Protein AF-A0A3Q8CFG4-F1 (afdb_monomer_lite)

Secondary structure (DSSP, 8-state):
--PPPTHHHHHHH-PPPTTTTT-HHHHHHHHHHHHHHTTT---S-SSHHHHHHHHHHHHHHHHT---TTTT--HHHHHHHHHHHHS--PPPSS---HHHHHHHHHHHHHTTTTS-S-PPPEE-TTT--EE-HHHHHHHHHHHHSSHHHHHHHHHHHHHHHHHHHHHHHHHHHHHT-S-HHHHHHHHHHHHHHHHHHHHHHH-TTS-----GGGGHHHHHHHHHHHHHHHHHHHHHHHHHHHHHTHHHHHHHHHHHHHTT-HHHHHHHHHHHHHHHHHHHHHHHHHHHHHHHHHHHHHHGGGHHHHHHHHHHHHHTT--------------

Radius of gyration: 49.52 Å; chains: 1; bounding box: 110×44×144 Å

Structure (mmCIF, N/CA/C/O backbone):
data_AF-A0A3Q8CFG4-F1
#
_entry.id   AF-A0A3Q8CFG4-F1
#
loop_
_atom_site.group_PDB
_atom_site.id
_atom_site.type_symbol
_atom_site.label_atom_id
_atom_site.label_alt_id
_atom_site.label_comp_id
_atom_site.label_asym_id
_atom_site.label_entity_id
_atom_site.label_seq_id
_atom_site.pdbx_PDB_ins_code
_atom_site.Cartn_x
_atom_site.Cartn_y
_atom_site.Cartn_z
_atom_site.occupancy
_atom_site.B_iso_or_equiv
_atom_site.auth_seq_id
_atom_site.auth_comp_id
_atom_site.auth_asym_id
_atom_site.auth_atom_id
_atom_site.pdbx_PDB_model_num
ATOM 1 N N . MET A 1 1 ? -14.402 26.921 3.710 1.00 33.78 1 MET A N 1
ATOM 2 C CA . MET A 1 1 ? -15.086 26.574 4.974 1.00 33.78 1 MET A CA 1
ATOM 3 C C . MET A 1 1 ? -14.077 25.867 5.859 1.00 33.78 1 MET A C 1
ATOM 5 O O . MET A 1 1 ? -13.510 24.880 5.418 1.00 33.78 1 MET A O 1
ATOM 9 N N . LYS A 1 2 ? -13.752 26.429 7.029 1.00 31.23 2 LYS A N 1
ATOM 10 C CA . LYS A 1 2 ? -12.844 25.793 7.992 1.00 31.23 2 LYS A CA 1
ATOM 11 C C . LYS A 1 2 ? -13.646 24.732 8.747 1.00 31.23 2 LYS A C 1
ATOM 13 O O . LYS A 1 2 ? -14.610 25.097 9.414 1.00 31.23 2 LYS A O 1
ATOM 18 N N . SER A 1 3 ? -13.288 23.458 8.596 1.00 30.69 3 SER A N 1
ATOM 19 C CA . SER A 1 3 ? -13.845 22.387 9.428 1.00 30.69 3 SER A CA 1
ATOM 20 C C . SER A 1 3 ? -13.532 22.675 10.900 1.00 30.69 3 SER A C 1
ATOM 22 O O . SER A 1 3 ? -12.419 23.130 11.189 1.00 30.69 3 SER A O 1
ATOM 24 N N . PRO A 1 4 ? -14.476 22.452 11.830 1.00 32.75 4 PRO A N 1
ATOM 25 C CA . PRO A 1 4 ? -14.209 22.645 13.247 1.00 32.75 4 PRO A CA 1
ATOM 26 C C . PRO A 1 4 ? -13.133 21.652 13.719 1.00 32.75 4 PRO A C 1
ATOM 28 O O . PRO A 1 4 ? -13.020 20.557 13.158 1.00 32.75 4 PRO A O 1
ATOM 31 N N . PRO A 1 5 ? -12.341 21.992 14.748 1.00 36.50 5 PRO A N 1
ATOM 32 C CA . PRO A 1 5 ? -11.428 21.040 15.366 1.00 36.50 5 PRO A CA 1
ATOM 33 C C . PRO A 1 5 ? -12.223 19.882 16.002 1.00 36.50 5 PRO A C 1
ATOM 35 O O . PRO A 1 5 ? -13.001 20.075 16.933 1.00 36.50 5 PRO A O 1
ATOM 38 N N . LEU A 1 6 ? -11.993 18.661 15.505 1.00 47.50 6 LEU A N 1
ATOM 39 C CA . LEU A 1 6 ? -12.712 17.413 15.827 1.00 47.50 6 LEU A CA 1
ATOM 40 C C . LEU A 1 6 ? -12.732 17.007 17.314 1.00 47.50 6 LEU A C 1
ATOM 42 O O . LEU A 1 6 ? -13.522 16.141 17.686 1.00 47.50 6 LEU A O 1
ATOM 46 N N . LYS A 1 7 ? -11.948 17.660 18.187 1.00 40.03 7 LYS A N 1
ATOM 47 C CA . LYS A 1 7 ? -12.063 17.510 19.651 1.00 40.03 7 LYS A CA 1
ATOM 48 C C . LYS A 1 7 ? -13.488 17.770 20.160 1.00 40.03 7 LYS A C 1
ATOM 50 O O . LYS A 1 7 ? -13.891 17.162 21.147 1.00 40.03 7 LYS A O 1
ATOM 55 N N . GLU A 1 8 ? -14.257 18.624 19.482 1.00 33.84 8 GLU A N 1
ATOM 56 C CA . GLU A 1 8 ? -15.663 18.885 19.823 1.00 33.84 8 GLU A CA 1
ATOM 57 C C . GLU A 1 8 ? -16.625 17.758 19.400 1.00 33.84 8 GLU A C 1
ATOM 59 O O . GLU A 1 8 ? -17.664 17.588 20.030 1.00 33.84 8 GLU A O 1
ATOM 64 N N . ILE A 1 9 ? -16.285 16.939 18.397 1.00 42.59 9 ILE A N 1
ATOM 65 C CA . ILE A 1 9 ? -17.170 15.869 17.891 1.00 42.59 9 ILE A CA 1
ATOM 66 C C . ILE A 1 9 ? -17.165 14.651 18.836 1.00 42.59 9 ILE A C 1
ATOM 68 O O . ILE A 1 9 ? -18.198 14.013 19.053 1.00 42.59 9 ILE A O 1
ATOM 72 N N . PHE A 1 10 ? -16.033 14.364 19.487 1.00 44.53 10 PHE A N 1
ATOM 73 C CA . PHE A 1 10 ? -15.931 13.258 20.447 1.00 44.53 10 PHE A CA 1
ATOM 74 C C . PHE A 1 10 ? -16.696 13.503 21.755 1.00 44.53 10 PHE A C 1
ATOM 76 O O . PHE A 1 10 ? -17.241 12.555 22.323 1.00 44.53 10 PHE A O 1
ATOM 83 N N . SER A 1 11 ? -16.780 14.753 22.231 1.00 45.69 11 SER A N 1
ATOM 84 C CA . SER A 1 11 ? -17.475 15.066 23.491 1.00 45.69 11 SER A CA 1
ATOM 85 C C . SER A 1 11 ? -19.002 15.072 23.361 1.00 45.69 11 SER A C 1
ATOM 87 O O . SER A 1 11 ? -19.698 14.914 24.363 1.00 45.69 11 SER A O 1
ATOM 89 N N . GLN A 1 12 ? -19.531 15.215 22.141 1.00 48.53 12 GLN A N 1
ATOM 90 C CA . GLN A 1 12 ? -20.973 15.304 21.897 1.00 48.53 12 GLN A CA 1
ATOM 91 C C . GLN A 1 12 ? -21.662 13.960 21.631 1.00 48.53 12 GLN A C 1
ATOM 93 O O . GLN A 1 12 ? -22.885 13.935 21.632 1.00 48.53 12 GLN A O 1
ATOM 98 N N . THR A 1 13 ? -20.926 12.859 21.431 1.00 60.94 13 THR A N 1
ATOM 99 C CA . THR A 1 13 ? -21.522 11.599 20.927 1.00 60.94 13 THR A CA 1
ATOM 100 C C . THR A 1 13 ? -21.427 10.433 21.920 1.00 60.94 13 THR A C 1
ATOM 102 O O . THR A 1 13 ? -22.293 9.557 21.958 1.00 60.94 13 THR A O 1
ATOM 105 N N . ILE A 1 14 ? -20.404 10.418 22.784 1.00 71.38 14 ILE A N 1
ATOM 106 C CA . ILE A 1 14 ? -20.259 9.394 23.827 1.00 71.38 14 ILE A CA 1
ATOM 107 C C . ILE A 1 14 ? -20.907 9.904 25.112 1.00 71.38 14 ILE A C 1
ATOM 109 O O . ILE A 1 14 ? -20.318 10.670 25.872 1.00 71.38 14 ILE A O 1
ATOM 113 N N . HIS A 1 15 ? -22.131 9.454 25.364 1.00 79.44 15 HIS A N 1
ATOM 114 C CA . HIS A 1 15 ? -22.869 9.787 26.577 1.00 79.44 15 HIS A CA 1
ATOM 115 C C . HIS A 1 15 ? -22.774 8.686 27.635 1.00 79.44 15 HIS A C 1
ATOM 117 O O . HIS A 1 15 ? -22.525 7.515 27.338 1.00 79.44 15 HIS A O 1
ATOM 123 N N . GLN A 1 16 ? -23.027 9.070 28.889 1.00 79.69 16 GLN A N 1
ATOM 124 C CA . GLN A 1 16 ? -23.319 8.116 29.956 1.00 79.69 16 GLN A CA 1
ATOM 125 C C . GLN A 1 16 ? -24.495 7.214 29.560 1.00 79.69 16 GLN A C 1
ATOM 127 O O . GLN A 1 16 ? -25.396 7.621 28.821 1.00 79.69 16 GLN A O 1
ATOM 132 N N . LYS A 1 17 ? -24.492 5.983 30.071 1.00 87.62 17 LYS A N 1
ATOM 133 C CA . LYS A 1 17 ? -25.579 5.037 29.823 1.00 87.62 17 LYS A CA 1
ATOM 134 C C . LYS A 1 17 ? -26.868 5.541 30.471 1.00 87.62 17 LYS A C 1
ATOM 136 O O . LYS A 1 17 ? -26.848 6.228 31.495 1.00 87.62 17 LYS A O 1
ATOM 141 N N . ALA A 1 18 ? -28.001 5.213 29.857 1.00 83.88 18 ALA A N 1
ATOM 142 C CA . ALA A 1 18 ? -29.299 5.644 30.357 1.00 83.88 18 ALA A CA 1
ATOM 143 C C . ALA A 1 18 ? -29.497 5.175 31.805 1.00 83.88 18 ALA A C 1
ATOM 145 O O . ALA A 1 18 ? -29.174 4.037 32.142 1.00 83.88 18 ALA A O 1
ATOM 146 N N . ASN A 1 19 ? -30.050 6.048 32.651 1.00 84.75 19 ASN A N 1
ATOM 147 C CA . ASN A 1 19 ? -30.309 5.769 34.065 1.00 84.75 19 ASN A CA 1
ATOM 148 C C . ASN A 1 19 ? -29.061 5.414 34.894 1.00 84.75 19 ASN A C 1
ATOM 150 O O . ASN A 1 19 ? -29.202 4.845 35.968 1.00 84.75 19 ASN A O 1
ATOM 154 N N . ALA A 1 20 ? -27.845 5.775 34.467 1.00 86.56 20 ALA A N 1
ATOM 155 C CA . ALA A 1 20 ? -26.630 5.446 35.220 1.00 86.56 20 ALA A CA 1
ATOM 156 C C . ALA A 1 20 ? -26.602 5.996 36.658 1.00 86.56 20 ALA A C 1
ATOM 158 O O . ALA A 1 20 ? -25.966 5.401 37.520 1.00 86.56 20 ALA A O 1
ATOM 159 N N . GLN A 1 21 ? -27.301 7.102 36.936 1.00 85.94 21 GLN A N 1
ATOM 160 C CA . GLN A 1 21 ? -27.427 7.634 38.298 1.00 85.94 21 GLN A CA 1
ATOM 161 C C . GLN A 1 21 ? -28.387 6.821 39.174 1.00 85.94 21 GLN A C 1
ATOM 163 O O . GLN A 1 21 ? -28.131 6.658 40.360 1.00 85.94 21 GLN A O 1
ATOM 168 N N . SER A 1 22 ? -29.491 6.328 38.609 1.00 87.19 22 SER A N 1
ATOM 169 C CA . SER A 1 22 ? -30.515 5.586 39.353 1.00 87.19 22 SER A CA 1
ATOM 170 C C . SER A 1 22 ? -30.269 4.077 39.372 1.00 87.19 22 SER A C 1
ATOM 172 O O . SER A 1 22 ? -30.732 3.404 40.283 1.00 87.19 22 SER A O 1
ATOM 174 N N . ASN A 1 23 ? -29.541 3.541 38.390 1.00 89.94 23 ASN A N 1
ATOM 175 C CA . ASN A 1 23 ? -29.132 2.142 38.321 1.00 89.94 23 ASN A CA 1
ATOM 176 C C . ASN A 1 23 ? -27.700 2.014 37.751 1.00 89.94 23 ASN A C 1
ATOM 178 O O . ASN A 1 23 ? -27.509 1.681 36.573 1.00 89.94 23 ASN A O 1
ATOM 182 N N . PRO A 1 24 ? -26.678 2.289 38.580 1.00 90.00 24 PRO A N 1
ATOM 183 C CA . PRO A 1 24 ? -25.276 2.249 38.163 1.00 90.00 24 PRO A CA 1
ATOM 184 C C . PRO A 1 24 ? -24.785 0.838 37.806 1.00 90.00 24 PRO A C 1
ATOM 186 O O . PRO A 1 24 ? -23.932 0.705 36.929 1.00 90.00 24 PRO A O 1
ATOM 189 N N . ILE A 1 25 ? -25.332 -0.217 38.425 1.00 91.56 25 ILE A N 1
ATOM 190 C CA . ILE A 1 25 ? -24.951 -1.611 38.135 1.00 91.56 25 ILE A CA 1
ATOM 191 C C . ILE A 1 25 ? -25.369 -1.987 36.710 1.00 91.56 25 ILE A C 1
ATOM 193 O O . ILE A 1 25 ? -24.544 -2.447 35.924 1.00 91.56 25 ILE A O 1
ATOM 197 N N . ARG A 1 26 ? -26.617 -1.698 36.328 1.00 91.81 26 ARG A N 1
ATOM 198 C CA . ARG A 1 26 ? -27.101 -1.951 34.965 1.00 91.81 26 ARG A CA 1
ATOM 199 C C . ARG A 1 26 ? -26.354 -1.118 33.922 1.00 91.81 26 ARG A C 1
ATOM 201 O O . ARG A 1 26 ? -26.081 -1.597 32.826 1.00 91.81 26 ARG A O 1
ATOM 208 N N . ALA A 1 27 ? -26.008 0.128 34.245 1.00 91.88 27 ALA A N 1
ATOM 209 C CA . ALA A 1 27 ? -25.183 0.957 33.368 1.00 91.88 27 ALA A CA 1
ATOM 210 C C . ALA A 1 27 ? -23.775 0.367 33.167 1.00 91.88 27 ALA A C 1
ATOM 212 O O . ALA A 1 27 ? -23.250 0.401 32.054 1.00 91.88 27 ALA A O 1
ATOM 213 N N . LEU A 1 28 ? -23.174 -0.207 34.214 1.00 92.00 28 LEU A N 1
ATOM 214 C CA . LEU A 1 28 ? -21.901 -0.920 34.117 1.00 92.00 28 LEU A CA 1
ATOM 215 C C . LEU A 1 28 ? -22.012 -2.173 33.235 1.00 92.00 28 LEU A C 1
ATOM 217 O O . LEU A 1 28 ? -21.136 -2.399 32.403 1.00 92.00 28 LEU A O 1
ATOM 221 N N . GLU A 1 29 ? -23.074 -2.967 33.379 1.00 91.69 29 GLU A N 1
ATOM 222 C CA . GLU A 1 29 ? -23.337 -4.128 32.513 1.00 91.69 29 GLU A CA 1
ATOM 223 C C . GLU A 1 29 ? -23.435 -3.712 31.044 1.00 91.69 29 GLU A C 1
ATOM 225 O O . GLU A 1 29 ? -22.742 -4.272 30.201 1.00 91.69 29 GLU A O 1
ATOM 230 N N . GLN A 1 30 ? -24.171 -2.637 30.752 1.00 92.25 30 GLN A N 1
ATOM 231 C CA . GLN A 1 30 ? -24.262 -2.098 29.395 1.00 92.25 30 GLN A CA 1
ATOM 232 C C . GLN A 1 30 ? -22.908 -1.669 28.828 1.00 92.25 30 GLN A C 1
ATOM 234 O O . GLN A 1 30 ? -22.705 -1.772 27.625 1.00 92.25 30 GLN A O 1
ATOM 239 N N . TRP A 1 31 ? -21.981 -1.164 29.646 1.00 92.81 31 TRP A N 1
ATOM 240 C CA . TRP A 1 31 ? -20.616 -0.884 29.189 1.00 92.81 31 TRP A CA 1
ATOM 241 C C . TRP A 1 31 ? -19.814 -2.160 28.924 1.00 92.81 31 TRP A C 1
ATOM 243 O O . TRP A 1 31 ? -19.046 -2.201 27.964 1.00 92.81 31 TRP A O 1
ATOM 253 N N . LYS A 1 32 ? -19.992 -3.201 29.745 1.00 91.31 32 LYS A N 1
ATOM 254 C CA . LYS A 1 32 ? -19.346 -4.508 29.545 1.00 91.31 32 LYS A CA 1
ATOM 255 C C . LYS A 1 32 ? -19.857 -5.197 28.274 1.00 91.31 32 LYS A C 1
ATOM 257 O O . LYS A 1 32 ? -19.058 -5.780 27.544 1.00 91.31 32 LYS A O 1
ATOM 262 N N . ASP A 1 33 ? -21.140 -5.053 27.955 1.00 92.06 33 ASP A N 1
ATOM 263 C CA . ASP A 1 33 ? -21.743 -5.613 26.740 1.00 92.06 33 ASP A CA 1
ATOM 264 C C . ASP A 1 33 ? -21.137 -5.028 25.452 1.00 92.06 33 ASP A C 1
ATOM 266 O O . ASP A 1 33 ? -20.941 -5.757 24.475 1.00 92.06 33 ASP A O 1
ATOM 270 N N . GLU A 1 34 ? -20.742 -3.747 25.450 1.00 90.62 34 GLU A N 1
ATOM 271 C CA . GLU A 1 34 ? -20.102 -3.095 24.289 1.00 90.62 34 GLU A CA 1
ATOM 272 C C . GLU A 1 34 ? -18.783 -3.777 23.885 1.00 90.62 34 GLU A C 1
ATOM 274 O O . GLU A 1 34 ? -18.391 -3.746 22.717 1.00 90.62 34 GLU A O 1
ATOM 279 N N . ILE A 1 35 ? -18.100 -4.440 24.828 1.00 88.75 35 ILE A N 1
ATOM 280 C CA . ILE A 1 35 ? -16.861 -5.187 24.559 1.00 88.75 35 ILE A CA 1
ATOM 281 C C . ILE A 1 35 ? -17.125 -6.344 23.595 1.00 88.75 35 ILE A C 1
ATOM 283 O O . ILE A 1 35 ? -16.313 -6.624 22.706 1.00 88.75 35 ILE A O 1
ATOM 287 N N . HIS A 1 36 ? -18.257 -7.023 23.786 1.00 88.62 36 HIS A N 1
ATOM 288 C CA . HIS A 1 36 ? -18.690 -8.137 22.956 1.00 88.62 36 HIS A CA 1
ATOM 289 C C . HIS A 1 36 ? -19.387 -7.654 21.684 1.00 88.62 36 HIS A C 1
ATOM 291 O O . HIS A 1 36 ? -19.201 -8.264 20.631 1.00 88.62 36 HIS A O 1
ATOM 297 N N . HIS A 1 37 ? -20.139 -6.554 21.773 1.00 88.12 37 HIS A N 1
ATOM 298 C CA . HIS A 1 37 ? -20.881 -5.989 20.651 1.00 88.12 37 HIS A CA 1
ATOM 299 C C . HIS A 1 37 ? -19.966 -5.456 19.534 1.00 88.12 37 HIS A C 1
ATOM 301 O O . HIS A 1 37 ? -20.270 -5.660 18.364 1.00 88.12 37 HIS A O 1
ATOM 307 N N . TYR A 1 38 ? -18.812 -4.868 19.876 1.00 87.25 38 TYR A N 1
ATOM 308 C CA . TYR A 1 38 ? -17.829 -4.345 18.908 1.00 87.25 38 TYR A CA 1
ATOM 309 C C . TYR A 1 38 ? -16.543 -5.182 18.844 1.00 87.25 38 TYR A C 1
ATOM 311 O O . TYR A 1 38 ? -15.430 -4.654 18.851 1.00 87.25 38 TYR A O 1
ATOM 319 N N . LYS A 1 39 ? -16.661 -6.515 18.847 1.00 83.25 39 LYS A N 1
ATOM 320 C CA . LYS A 1 39 ? -15.501 -7.429 18.868 1.00 83.25 39 LYS A CA 1
ATOM 321 C C . LYS A 1 39 ? -14.619 -7.331 17.612 1.00 83.25 39 LYS A C 1
ATOM 323 O O . LYS A 1 39 ? -13.429 -7.651 17.681 1.00 83.25 39 LYS A O 1
ATOM 328 N N . ASP A 1 40 ? -15.217 -6.957 16.489 1.00 81.00 40 ASP A N 1
ATOM 329 C CA . ASP A 1 40 ? -14.605 -6.757 15.175 1.00 81.00 40 ASP A CA 1
ATOM 330 C C . ASP A 1 40 ? -13.738 -5.496 15.112 1.00 81.00 40 ASP A C 1
ATOM 332 O O . ASP A 1 40 ? -12.729 -5.484 14.410 1.00 81.00 40 ASP A O 1
ATOM 336 N N . VAL A 1 41 ? -14.060 -4.479 15.914 1.00 81.75 41 VAL A N 1
ATOM 337 C CA . VAL A 1 41 ? -13.321 -3.218 15.937 1.00 81.75 41 VAL A CA 1
ATOM 338 C C . VAL A 1 41 ? -12.257 -3.252 17.034 1.00 81.75 41 VAL A C 1
ATOM 340 O O . VAL A 1 41 ? -12.534 -3.149 18.234 1.00 81.75 41 VAL A O 1
ATOM 343 N N . LYS A 1 42 ? -11.000 -3.415 16.621 1.00 82.00 42 LYS A N 1
ATOM 344 C CA . LYS A 1 42 ? -9.837 -3.430 17.514 1.00 82.00 42 LYS A CA 1
ATOM 345 C C . LYS A 1 42 ? -8.817 -2.424 17.028 1.00 82.00 42 LYS A C 1
ATOM 347 O O . LYS A 1 42 ? -8.558 -2.348 15.838 1.00 82.00 42 LYS A O 1
ATOM 352 N N . SER A 1 43 ? -8.209 -1.724 17.972 1.00 83.44 43 SER A N 1
ATOM 353 C CA . SER A 1 43 ? -7.080 -0.852 17.703 1.00 83.44 43 SER A CA 1
ATOM 354 C C . SER A 1 43 ? -5.971 -1.139 18.700 1.00 83.44 43 SER A C 1
ATOM 356 O O . SER A 1 43 ? -6.229 -1.497 19.853 1.00 83.44 43 SER A O 1
ATOM 358 N N . LYS A 1 44 ? -4.732 -1.003 18.230 1.00 84.25 44 LYS A N 1
ATOM 359 C CA . LYS A 1 44 ? -3.531 -0.976 19.075 1.00 84.25 44 LYS A CA 1
ATOM 360 C C . LYS A 1 44 ? -3.212 0.434 19.581 1.00 84.25 44 LYS A C 1
ATOM 362 O O . LYS A 1 44 ? -2.299 0.589 20.385 1.00 84.25 44 LYS A O 1
ATOM 367 N N . PHE A 1 45 ? -3.915 1.442 19.070 1.00 82.38 45 PHE A N 1
ATOM 368 C CA . PHE A 1 45 ? -3.695 2.842 19.392 1.00 82.38 45 PHE A CA 1
ATOM 369 C C . PHE A 1 45 ? -4.611 3.289 20.525 1.00 82.38 45 PHE A C 1
ATOM 371 O O . PHE A 1 45 ? -5.726 2.792 20.688 1.00 82.38 45 PHE A O 1
ATOM 378 N N . SER A 1 46 ? -4.116 4.248 21.302 1.00 73.31 46 SER A N 1
ATOM 379 C CA . SER A 1 46 ? -4.813 4.786 22.471 1.00 73.31 46 SER A CA 1
ATOM 380 C C . SER A 1 46 ? -5.538 6.099 22.169 1.00 73.31 46 SER A C 1
ATOM 382 O O . SER A 1 46 ? -6.343 6.545 22.984 1.00 73.31 46 SER A O 1
ATOM 384 N N . SER A 1 47 ? -5.259 6.728 21.022 1.00 74.19 47 SER A N 1
ATOM 385 C CA . SER A 1 47 ? -5.879 7.982 20.597 1.00 74.19 47 SER A CA 1
ATOM 386 C C . SER A 1 47 ? -6.145 8.022 19.091 1.00 74.19 47 SER A C 1
ATOM 388 O O . SER A 1 47 ? -5.526 7.302 18.306 1.00 74.19 47 SER A O 1
ATOM 390 N N . PHE A 1 48 ? -7.080 8.886 18.693 1.00 80.75 48 PHE A N 1
ATOM 391 C CA . PHE A 1 48 ? -7.376 9.160 17.288 1.00 80.75 48 PHE A CA 1
ATOM 392 C C . PHE A 1 48 ? -6.191 9.843 16.596 1.00 80.75 48 PHE A C 1
ATOM 394 O O . PHE A 1 48 ? -5.868 9.515 15.459 1.00 80.75 48 PHE A O 1
ATOM 401 N N . GLU A 1 49 ? -5.510 10.755 17.293 1.00 85.19 49 GLU A N 1
ATOM 402 C CA . GLU A 1 49 ? -4.326 11.439 16.784 1.00 85.19 49 GLU A CA 1
ATOM 403 C C . GLU A 1 49 ? -3.207 10.455 16.412 1.00 85.19 49 GLU A C 1
ATOM 405 O O . GLU A 1 49 ? -2.552 10.648 15.385 1.00 85.19 49 GLU A O 1
ATOM 410 N N . ASP A 1 50 ? -3.038 9.379 17.189 1.00 87.75 50 ASP A N 1
ATOM 411 C CA . ASP A 1 50 ? -2.069 8.321 16.884 1.00 87.75 50 ASP A CA 1
ATOM 412 C C . ASP A 1 50 ? -2.462 7.532 15.623 1.00 87.75 50 ASP A C 1
ATOM 414 O O . ASP A 1 50 ? -1.597 7.215 14.805 1.00 87.75 50 ASP A O 1
ATOM 418 N N . ILE A 1 51 ? -3.759 7.245 15.432 1.00 89.06 51 ILE A N 1
ATOM 419 C CA . ILE A 1 51 ? -4.278 6.582 14.220 1.00 89.06 51 ILE A CA 1
ATOM 420 C C . ILE A 1 51 ? -4.039 7.477 12.999 1.00 89.06 51 ILE A C 1
ATOM 422 O O . ILE A 1 51 ? -3.485 7.028 11.997 1.00 89.06 51 ILE A O 1
ATOM 426 N N . ASP A 1 52 ? -4.378 8.761 13.095 1.00 89.25 52 ASP A N 1
ATOM 427 C CA . ASP A 1 52 ? -4.149 9.753 12.043 1.00 89.25 52 ASP A CA 1
ATOM 428 C C . ASP A 1 52 ? -2.663 9.893 11.692 1.00 89.25 52 ASP A C 1
ATOM 430 O O . ASP A 1 52 ? -2.291 10.002 10.519 1.00 89.25 52 ASP A O 1
ATOM 434 N N . GLN A 1 53 ? -1.794 9.909 12.705 1.00 92.88 53 GLN A N 1
ATOM 435 C CA . GLN A 1 53 ? -0.352 9.947 12.504 1.00 92.88 53 GLN A CA 1
ATOM 436 C C . GLN A 1 53 ? 0.143 8.672 11.818 1.00 92.88 53 GLN A C 1
ATOM 438 O O . GLN A 1 53 ? 0.931 8.771 10.876 1.00 92.88 53 GLN A O 1
ATOM 443 N N . ALA A 1 54 ? -0.345 7.500 12.228 1.00 93.00 54 ALA A N 1
ATOM 444 C CA . ALA A 1 54 ? -0.012 6.231 11.592 1.00 93.00 54 ALA A CA 1
ATOM 445 C C . ALA A 1 54 ? -0.474 6.183 10.127 1.00 93.00 54 ALA A C 1
ATOM 447 O O . ALA A 1 54 ? 0.293 5.752 9.268 1.00 93.00 54 ALA A O 1
ATOM 448 N N . ILE A 1 55 ? -1.673 6.691 9.817 1.00 93.25 55 ILE A N 1
ATOM 449 C CA . ILE A 1 55 ? -2.173 6.817 8.439 1.00 93.25 55 ILE A CA 1
ATOM 450 C C . ILE A 1 55 ? -1.248 7.718 7.621 1.00 93.25 55 ILE A C 1
ATOM 452 O O . ILE A 1 55 ? -0.815 7.327 6.538 1.00 93.25 55 ILE A O 1
ATOM 456 N N . ARG A 1 56 ? -0.915 8.914 8.127 1.00 93.81 56 ARG A N 1
ATOM 457 C CA . ARG A 1 56 ? -0.019 9.852 7.429 1.00 93.81 56 ARG A CA 1
ATOM 458 C C . ARG A 1 56 ? 1.346 9.228 7.155 1.00 93.81 56 ARG A C 1
ATOM 460 O O . ARG A 1 56 ? 1.827 9.307 6.028 1.00 93.81 56 ARG A O 1
ATOM 467 N N . GLN A 1 57 ? 1.935 8.587 8.161 1.00 91.62 57 GLN A N 1
ATOM 468 C CA . GLN A 1 57 ? 3.225 7.920 8.032 1.00 91.62 57 GLN A CA 1
ATOM 469 C C . GLN A 1 57 ? 3.170 6.802 6.985 1.00 91.62 57 GLN A C 1
ATOM 471 O O . GLN A 1 57 ? 4.014 6.752 6.096 1.00 91.62 57 GLN A O 1
ATOM 476 N N . MET A 1 58 ? 2.144 5.952 7.030 1.00 91.31 58 MET A N 1
ATOM 477 C CA . MET A 1 58 ? 2.001 4.832 6.101 1.00 91.31 58 MET A CA 1
ATOM 478 C C . MET A 1 58 ? 1.714 5.296 4.661 1.00 91.31 58 MET A C 1
ATOM 480 O O . MET A 1 58 ? 2.195 4.672 3.721 1.00 91.31 58 MET A O 1
ATOM 484 N N . ILE A 1 59 ? 1.010 6.420 4.463 1.00 92.25 59 ILE A N 1
ATOM 485 C CA . ILE A 1 59 ? 0.849 7.052 3.139 1.00 92.25 59 ILE A CA 1
ATOM 486 C C . ILE A 1 59 ? 2.200 7.515 2.586 1.00 92.25 59 ILE A C 1
ATOM 488 O O . ILE A 1 59 ? 2.486 7.276 1.414 1.00 92.25 59 ILE A O 1
ATOM 492 N N . VAL A 1 60 ? 3.019 8.171 3.414 1.00 89.44 60 VAL A N 1
ATOM 493 C CA . VAL A 1 60 ? 4.360 8.627 3.017 1.00 89.44 60 VAL A CA 1
ATOM 494 C C . VAL A 1 60 ? 5.246 7.433 2.670 1.00 89.44 60 VAL A C 1
ATOM 496 O O . VAL A 1 60 ? 5.840 7.410 1.599 1.00 89.44 60 VAL A O 1
ATOM 499 N N . GLU A 1 61 ? 5.273 6.409 3.525 1.00 85.88 61 GLU A N 1
ATOM 500 C CA . GLU A 1 61 ? 6.040 5.179 3.298 1.00 85.88 61 GLU A CA 1
ATOM 501 C C . GLU A 1 61 ? 5.616 4.466 2.013 1.00 85.88 61 GLU A C 1
ATOM 503 O O . GLU A 1 61 ? 6.461 4.097 1.202 1.00 85.88 61 GLU A O 1
ATOM 508 N N . ARG A 1 62 ? 4.305 4.342 1.784 1.00 89.88 62 ARG A N 1
ATOM 509 C CA . ARG A 1 62 ? 3.753 3.800 0.541 1.00 89.88 62 ARG A CA 1
ATOM 510 C C . ARG A 1 62 ? 4.143 4.636 -0.679 1.00 89.88 62 ARG A C 1
ATOM 512 O O . ARG A 1 62 ? 4.319 4.080 -1.757 1.00 89.88 62 ARG A O 1
ATOM 519 N N . GLY A 1 63 ? 4.269 5.953 -0.525 1.00 87.75 63 GLY A N 1
ATOM 520 C CA . GLY A 1 63 ? 4.697 6.863 -1.587 1.00 87.75 63 GLY A CA 1
ATOM 521 C C . GLY A 1 63 ? 6.094 6.557 -2.132 1.00 87.75 63 GLY A C 1
ATOM 522 O O . GLY A 1 63 ? 6.338 6.817 -3.304 1.00 87.75 63 GLY A O 1
ATOM 523 N N . TYR A 1 64 ? 6.973 5.952 -1.326 1.00 87.06 64 TYR A N 1
ATOM 524 C CA . TYR A 1 64 ? 8.307 5.516 -1.760 1.00 87.06 64 TYR A CA 1
ATOM 525 C C . TYR A 1 64 ? 8.314 4.145 -2.458 1.00 87.06 64 TYR A C 1
ATOM 527 O O . TYR A 1 64 ? 9.324 3.762 -3.042 1.00 87.06 64 TYR A O 1
ATOM 535 N N . LEU A 1 65 ? 7.209 3.391 -2.420 1.00 89.94 65 LEU A N 1
ATOM 536 C CA . LEU A 1 65 ? 7.085 2.061 -3.032 1.00 89.94 65 LEU A CA 1
ATOM 537 C C . LEU A 1 65 ? 6.695 2.173 -4.512 1.00 89.94 65 LEU A C 1
ATOM 539 O O . LEU A 1 65 ? 5.616 1.738 -4.929 1.00 89.94 65 LEU A O 1
ATOM 543 N N . VAL A 1 66 ? 7.573 2.787 -5.302 1.00 87.88 66 VAL A N 1
ATOM 544 C CA . VAL A 1 66 ? 7.405 2.949 -6.749 1.00 87.88 66 VAL A CA 1
ATOM 545 C C . VAL A 1 66 ? 8.252 1.895 -7.465 1.00 87.88 66 VAL A C 1
ATOM 547 O O . VAL A 1 66 ? 9.474 1.933 -7.354 1.00 87.88 66 VAL A O 1
ATOM 550 N N . PRO A 1 67 ? 7.633 0.927 -8.169 1.00 91.56 67 PRO A N 1
ATOM 551 C CA . PRO A 1 67 ? 8.391 -0.001 -8.997 1.00 91.56 67 PRO A CA 1
ATOM 552 C C . PRO A 1 67 ? 9.152 0.732 -10.111 1.00 91.56 67 PRO A C 1
ATOM 554 O O . PRO A 1 67 ? 8.630 1.681 -10.695 1.00 91.56 67 PRO A O 1
ATOM 557 N N . ILE A 1 68 ? 10.348 0.255 -10.433 1.00 93.75 68 ILE A N 1
ATOM 558 C CA . ILE A 1 68 ? 11.235 0.852 -11.434 1.00 93.75 68 ILE A CA 1
ATOM 559 C C . ILE A 1 68 ? 10.942 0.291 -12.829 1.00 93.75 68 ILE A C 1
ATOM 561 O O . ILE A 1 68 ? 10.488 -0.849 -12.964 1.00 93.75 68 ILE A O 1
ATOM 565 N N . LEU A 1 69 ? 11.201 1.068 -13.884 1.00 90.69 69 LEU A N 1
ATOM 566 C CA . LEU A 1 69 ? 10.977 0.661 -15.285 1.00 90.69 69 LEU A CA 1
ATOM 567 C C . LEU A 1 69 ? 9.598 0.011 -15.549 1.00 90.69 69 LEU A C 1
ATOM 569 O O . LEU A 1 69 ? 9.488 -0.890 -16.380 1.00 90.69 69 LEU A O 1
ATOM 573 N N . GLN A 1 70 ? 8.530 0.447 -14.869 1.00 83.38 70 GLN A N 1
ATOM 574 C CA . GLN A 1 70 ? 7.191 -0.162 -14.994 1.00 83.38 70 GLN A CA 1
ATOM 575 C C . GLN A 1 70 ? 6.670 -0.211 -16.429 1.00 83.38 70 GLN A C 1
ATOM 577 O O . GLN A 1 70 ? 5.970 -1.145 -16.814 1.00 83.38 70 GLN A O 1
ATOM 582 N N . GLU A 1 71 ? 7.053 0.782 -17.227 1.00 84.62 71 GLU A N 1
ATOM 583 C CA . GLU A 1 71 ? 6.676 0.885 -18.630 1.00 84.62 71 GLU A CA 1
ATOM 584 C C . GLU A 1 71 ? 7.284 -0.220 -19.501 1.00 84.62 71 GLU A C 1
ATOM 586 O O . GLU A 1 71 ? 6.822 -0.407 -20.625 1.00 84.62 71 GLU A O 1
ATOM 591 N N . TYR A 1 72 ? 8.302 -0.948 -19.026 1.00 86.19 72 TYR A N 1
ATOM 592 C CA . TYR A 1 72 ? 8.956 -2.047 -19.738 1.00 86.19 72 TYR A CA 1
ATOM 593 C C . TYR A 1 72 ? 8.316 -3.383 -19.372 1.00 86.19 72 TYR A C 1
ATOM 595 O O . TYR A 1 72 ? 8.848 -4.161 -18.579 1.00 86.19 72 TYR A O 1
ATOM 603 N N . ASP A 1 73 ? 7.171 -3.666 -19.990 1.00 87.62 73 ASP A N 1
ATOM 604 C CA . ASP A 1 73 ? 6.519 -4.972 -19.925 1.00 87.62 73 ASP A CA 1
ATOM 605 C C . ASP A 1 73 ? 7.352 -6.091 -20.589 1.00 87.62 73 ASP A C 1
ATOM 607 O O . ASP A 1 73 ? 8.414 -5.864 -21.173 1.00 87.62 73 ASP A O 1
ATOM 611 N N . GLN A 1 74 ? 6.874 -7.336 -20.502 1.00 89.25 74 GLN A N 1
ATOM 612 C CA . GLN A 1 74 ? 7.565 -8.495 -21.078 1.00 89.25 74 GLN A CA 1
ATOM 613 C C . GLN A 1 74 ? 7.844 -8.336 -22.581 1.00 89.25 74 GLN A C 1
ATOM 615 O O . GLN A 1 74 ? 8.906 -8.739 -23.053 1.00 89.25 74 GLN A O 1
ATOM 620 N N . THR A 1 75 ? 6.925 -7.719 -23.324 1.00 90.69 75 THR A N 1
ATOM 621 C CA . THR A 1 75 ? 7.058 -7.516 -24.769 1.00 90.69 75 THR A CA 1
ATOM 622 C C . THR A 1 75 ? 8.160 -6.510 -25.076 1.00 90.69 75 THR A C 1
ATOM 624 O O . THR A 1 75 ? 9.003 -6.762 -25.935 1.00 90.69 75 THR A O 1
ATOM 627 N N . LYS A 1 76 ? 8.184 -5.377 -24.369 1.00 89.88 76 LYS A N 1
ATOM 628 C CA . LYS A 1 76 ? 9.211 -4.342 -24.527 1.00 89.88 76 LYS A CA 1
ATOM 629 C C . LYS A 1 76 ? 10.586 -4.838 -24.090 1.00 89.88 76 LYS A C 1
ATOM 631 O O . LYS A 1 76 ? 11.557 -4.558 -24.783 1.00 89.88 76 LYS A O 1
ATOM 636 N N . ARG A 1 77 ? 10.674 -5.623 -23.010 1.00 91.00 77 ARG A N 1
ATOM 637 C CA . ARG A 1 77 ? 11.934 -6.262 -22.585 1.00 91.00 77 ARG A CA 1
ATOM 638 C C . ARG A 1 77 ? 12.462 -7.234 -23.634 1.00 91.00 77 ARG A C 1
ATOM 640 O O . ARG A 1 77 ? 13.642 -7.184 -23.955 1.00 91.00 77 ARG A O 1
ATOM 647 N N . LYS A 1 78 ? 11.593 -8.066 -24.217 1.00 91.06 78 LYS A N 1
ATOM 648 C CA . LYS A 1 78 ? 11.992 -8.974 -25.298 1.00 91.06 78 LYS A CA 1
ATOM 649 C C . LYS A 1 78 ? 12.485 -8.208 -26.527 1.00 91.06 78 LYS A C 1
ATOM 651 O O . LYS A 1 78 ? 13.572 -8.483 -27.009 1.00 91.06 78 LYS A O 1
ATOM 656 N N . LYS A 1 79 ? 11.741 -7.187 -26.968 1.00 89.56 79 LYS A N 1
ATOM 657 C CA . LYS A 1 79 ? 12.165 -6.311 -28.074 1.00 89.56 79 LYS A CA 1
ATOM 658 C C . LYS A 1 79 ? 13.505 -5.633 -27.803 1.00 89.56 79 LYS A C 1
ATOM 660 O O . LYS A 1 79 ? 14.297 -5.479 -28.722 1.00 89.56 79 LYS A O 1
ATOM 665 N N . PHE A 1 80 ? 13.743 -5.217 -26.561 1.00 89.19 80 PHE A N 1
ATOM 666 C CA . PHE A 1 80 ? 15.021 -4.652 -26.152 1.00 89.19 80 PHE A CA 1
ATOM 667 C C . PHE A 1 80 ? 16.155 -5.672 -26.308 1.00 89.19 80 PHE A C 1
ATOM 669 O O . PHE A 1 80 ? 17.149 -5.363 -26.954 1.00 89.19 80 PHE A O 1
ATOM 676 N N . ILE A 1 81 ? 15.984 -6.887 -25.778 1.00 90.88 81 ILE A N 1
ATOM 677 C CA . ILE A 1 81 ? 16.974 -7.970 -25.902 1.00 90.88 81 ILE A CA 1
ATOM 678 C C . ILE A 1 81 ? 17.252 -8.270 -27.381 1.00 90.88 81 ILE A C 1
ATOM 680 O O . ILE A 1 81 ? 18.408 -8.264 -27.797 1.00 90.88 81 ILE A O 1
ATOM 684 N N . ASP A 1 82 ? 16.199 -8.443 -28.184 1.00 88.75 82 ASP A N 1
ATOM 685 C CA . ASP A 1 82 ? 16.314 -8.713 -29.619 1.00 88.75 82 ASP A CA 1
ATOM 686 C C . ASP A 1 82 ? 17.086 -7.587 -30.339 1.00 88.75 82 ASP A C 1
ATOM 688 O O . ASP A 1 82 ? 17.980 -7.857 -31.141 1.00 88.75 82 ASP A O 1
ATOM 692 N N . ALA A 1 83 ? 16.796 -6.319 -30.023 1.00 85.69 83 ALA A N 1
ATOM 693 C CA . ALA A 1 83 ? 17.473 -5.166 -30.619 1.00 85.69 83 ALA A CA 1
ATOM 694 C C . ALA A 1 83 ? 18.950 -5.055 -30.209 1.00 85.69 83 ALA A C 1
ATOM 696 O O . ALA A 1 83 ? 19.787 -4.685 -31.029 1.00 85.69 83 ALA A O 1
ATOM 697 N N . MET A 1 84 ? 19.291 -5.384 -28.960 1.00 86.00 84 MET A N 1
ATOM 698 C CA . MET A 1 84 ? 20.682 -5.370 -28.493 1.00 86.00 84 MET A CA 1
ATOM 699 C C . MET A 1 84 ? 21.510 -6.509 -29.102 1.00 86.00 84 MET A C 1
ATOM 701 O O . MET A 1 84 ? 22.694 -6.318 -29.375 1.00 86.00 84 MET A O 1
ATOM 705 N N . ASN A 1 85 ? 20.883 -7.656 -29.369 1.00 89.31 85 ASN A N 1
ATOM 706 C CA . ASN A 1 85 ? 21.537 -8.820 -29.972 1.00 89.31 85 ASN A CA 1
ATOM 707 C C . ASN A 1 85 ? 21.577 -8.773 -31.506 1.00 89.31 85 ASN A C 1
ATOM 709 O O . ASN A 1 85 ? 22.253 -9.578 -32.137 1.00 89.31 85 ASN A O 1
ATOM 713 N N . THR A 1 86 ? 20.873 -7.829 -32.134 1.00 86.81 86 THR A N 1
ATOM 714 C CA . THR A 1 86 ? 20.907 -7.659 -33.590 1.00 86.81 86 THR A CA 1
ATOM 715 C C . THR A 1 86 ? 22.084 -6.755 -33.985 1.00 86.81 86 THR A C 1
ATOM 717 O O . THR A 1 86 ? 22.164 -5.617 -33.509 1.00 86.81 86 THR A O 1
ATOM 720 N N . PRO A 1 87 ? 23.012 -7.218 -34.843 1.00 84.88 87 PRO A N 1
ATOM 721 C CA . PRO A 1 87 ? 24.028 -6.367 -35.455 1.00 84.88 87 PRO A CA 1
ATOM 722 C C . PRO A 1 87 ? 23.395 -5.269 -36.308 1.00 84.88 87 PRO A C 1
ATOM 724 O O . PRO A 1 87 ? 22.585 -5.558 -37.187 1.00 84.88 87 PRO A O 1
ATOM 727 N N . VAL A 1 88 ? 23.793 -4.020 -36.085 1.00 81.38 88 VAL A N 1
ATOM 728 C CA . VAL A 1 88 ? 23.403 -2.879 -36.916 1.00 81.38 88 VAL A CA 1
ATOM 729 C C . VAL A 1 88 ? 24.678 -2.243 -37.436 1.00 81.38 88 VAL A C 1
ATOM 731 O O . VAL A 1 88 ? 25.509 -1.798 -36.655 1.00 81.38 88 VAL A O 1
ATOM 734 N N . LEU A 1 89 ? 24.861 -2.244 -38.754 1.00 75.44 89 LEU A N 1
ATOM 735 C CA . LEU A 1 89 ? 26.073 -1.708 -39.363 1.00 75.44 89 LEU A CA 1
ATOM 736 C C . LEU A 1 89 ? 26.063 -0.181 -39.299 1.00 75.44 89 LEU A C 1
ATOM 738 O O . LEU A 1 89 ? 25.073 0.460 -39.661 1.00 75.44 89 LEU A O 1
ATOM 742 N N . GLU A 1 90 ? 27.189 0.394 -38.882 1.00 70.31 90 GLU A N 1
ATOM 743 C CA . GLU A 1 90 ? 27.411 1.827 -39.023 1.00 70.31 90 GLU A CA 1
ATOM 744 C C . GLU A 1 90 ? 27.399 2.186 -40.522 1.00 70.31 90 GLU A C 1
ATOM 746 O O . GLU A 1 90 ? 28.048 1.506 -41.326 1.00 70.31 90 GLU A O 1
ATOM 751 N N . PRO A 1 91 ? 26.648 3.218 -40.944 1.00 64.19 91 PRO A N 1
ATOM 752 C CA . PRO A 1 91 ? 26.591 3.599 -42.349 1.00 64.19 91 PRO A CA 1
ATOM 753 C C . PRO A 1 91 ? 27.977 4.022 -42.869 1.00 64.19 91 PRO A C 1
ATOM 755 O O . PRO A 1 91 ? 28.622 4.893 -42.291 1.00 64.19 91 PRO A O 1
ATOM 758 N N . GLU A 1 92 ? 28.403 3.456 -44.010 1.00 54.41 92 GLU A N 1
ATOM 759 C CA . GLU A 1 92 ? 29.722 3.702 -44.635 1.00 54.41 92 GLU A CA 1
ATOM 760 C C . GLU A 1 92 ? 30.004 5.188 -44.911 1.00 54.41 92 GLU A C 1
ATOM 762 O O . GLU A 1 92 ? 31.152 5.635 -44.896 1.00 54.41 92 GLU A O 1
ATOM 767 N N . SER A 1 93 ? 28.951 5.974 -45.144 1.00 51.31 93 SER A N 1
ATOM 768 C CA . SER A 1 93 ? 29.016 7.428 -45.140 1.00 51.31 93 SER A CA 1
ATOM 769 C C . SER A 1 93 ? 28.442 7.944 -43.825 1.00 51.31 93 SER A C 1
ATOM 771 O O . SER A 1 93 ? 27.267 8.319 -43.761 1.00 51.31 93 SER A O 1
ATOM 773 N N . SER A 1 94 ? 29.256 7.993 -42.771 1.00 47.19 94 SER A N 1
ATOM 774 C CA . SER A 1 94 ? 28.908 8.799 -41.609 1.00 47.19 94 SER A CA 1
ATOM 775 C C . SER A 1 94 ? 28.925 10.264 -42.048 1.00 47.19 94 SER A C 1
ATOM 777 O O . SER A 1 94 ? 29.935 10.962 -42.128 1.00 47.19 94 SER A O 1
ATOM 779 N N . VAL A 1 95 ? 27.747 10.756 -42.397 1.00 52.34 95 VAL A N 1
ATOM 780 C CA . VAL A 1 95 ? 27.440 12.163 -42.234 1.00 52.34 95 VAL A CA 1
ATOM 781 C C . VAL A 1 95 ? 27.558 12.366 -40.723 1.00 52.34 95 VAL A C 1
ATOM 783 O O . VAL A 1 95 ? 26.653 11.981 -39.991 1.00 52.34 95 VAL A O 1
ATOM 786 N N . ALA A 1 96 ? 28.744 12.794 -40.260 1.00 55.03 96 ALA A N 1
ATOM 787 C CA . ALA A 1 96 ? 29.095 12.920 -38.842 1.00 55.03 96 ALA A CA 1
ATOM 788 C C . ALA A 1 96 ? 27.909 13.496 -38.059 1.00 55.03 96 ALA A C 1
ATOM 790 O O . ALA A 1 96 ? 27.232 14.358 -38.601 1.00 55.03 96 ALA A O 1
ATOM 791 N N . SER A 1 97 ? 27.654 13.062 -36.821 1.00 53.31 97 SER A N 1
ATOM 792 C CA . SER A 1 97 ? 26.493 13.491 -36.008 1.00 53.31 97 SER A CA 1
ATOM 793 C C . SER A 1 97 ? 26.145 14.991 -36.146 1.00 53.31 97 SER A C 1
ATOM 795 O O . SER A 1 97 ? 24.992 15.353 -36.351 1.00 53.31 97 SER A O 1
ATOM 797 N N . ASN A 1 98 ? 27.165 15.855 -36.201 1.00 57.06 98 ASN A N 1
ATOM 798 C CA . ASN A 1 98 ? 27.048 17.300 -36.437 1.00 57.06 98 ASN A CA 1
ATOM 799 C C . ASN A 1 98 ? 26.355 17.683 -37.759 1.00 57.06 98 ASN A C 1
ATOM 801 O O . ASN A 1 98 ? 25.665 18.690 -37.835 1.00 57.06 98 ASN A O 1
ATOM 805 N N . VAL A 1 99 ? 26.567 16.917 -38.824 1.00 58.56 99 VAL A N 1
ATOM 806 C CA . VAL A 1 99 ? 25.935 17.103 -40.128 1.00 58.56 99 VAL A CA 1
ATOM 807 C C . VAL A 1 99 ? 24.515 16.522 -40.133 1.00 58.56 99 VAL A C 1
ATOM 809 O O . VAL A 1 99 ? 23.646 17.123 -40.747 1.00 58.56 99 VAL A O 1
ATOM 812 N N . ALA A 1 100 ? 24.225 15.439 -39.404 1.00 61.31 100 ALA A N 1
ATOM 813 C CA . ALA A 1 100 ? 22.845 14.962 -39.221 1.00 61.31 100 ALA A CA 1
ATOM 814 C C . ALA A 1 100 ? 21.997 15.957 -38.400 1.00 61.31 100 ALA A C 1
ATOM 816 O O . ALA A 1 100 ? 20.854 16.256 -38.756 1.00 61.31 100 ALA A O 1
ATOM 817 N N . GLU A 1 101 ? 22.579 16.539 -37.349 1.00 62.12 101 GLU A N 1
ATOM 818 C CA . GLU A 1 101 ? 21.984 17.628 -36.569 1.00 62.12 101 GLU A CA 1
ATOM 819 C C . GLU A 1 101 ? 21.822 18.899 -37.420 1.00 62.12 101 GLU A C 1
ATOM 821 O O . GLU A 1 101 ? 20.755 19.510 -37.432 1.00 62.12 101 GLU A O 1
ATOM 826 N N . TRP A 1 102 ? 22.832 19.256 -38.220 1.00 67.19 102 TRP A N 1
ATOM 827 C CA . TRP A 1 102 ? 22.754 20.367 -39.174 1.00 67.19 102 TRP A CA 1
ATOM 828 C C . TRP A 1 102 ? 21.657 20.166 -40.230 1.00 67.19 102 TRP A C 1
ATOM 830 O O . TRP A 1 102 ? 20.905 21.099 -40.507 1.00 67.19 102 TRP A O 1
ATOM 840 N N . LEU A 1 103 ? 21.513 18.954 -40.779 1.00 71.19 103 LEU A N 1
ATOM 841 C CA . LEU A 1 103 ? 20.444 18.606 -41.720 1.00 71.19 103 LEU A CA 1
ATOM 842 C C . LEU A 1 103 ? 19.064 18.686 -41.051 1.00 71.19 103 LEU A C 1
ATOM 844 O O . LEU A 1 103 ? 18.136 19.238 -41.638 1.00 71.19 103 LEU A O 1
ATOM 848 N N . SER A 1 104 ? 18.944 18.226 -39.802 1.00 68.94 104 SER A N 1
ATOM 849 C CA . SER A 1 104 ? 17.708 18.325 -39.009 1.00 68.94 104 SER A CA 1
ATOM 850 C C . SER A 1 104 ? 17.313 19.783 -38.740 1.00 68.94 104 SER A C 1
ATOM 852 O O . SER A 1 104 ? 16.160 20.165 -38.935 1.00 68.94 104 SER A O 1
ATOM 854 N N . CYS A 1 105 ? 18.276 20.632 -38.371 1.00 75.19 105 CYS A N 1
ATOM 855 C CA . CYS A 1 105 ? 18.081 22.079 -38.253 1.00 75.19 105 CYS A CA 1
ATOM 856 C C . CYS A 1 105 ? 17.704 22.719 -39.597 1.00 75.19 105 CYS A C 1
ATOM 858 O O . CYS A 1 105 ? 16.879 23.631 -39.633 1.00 75.19 105 CYS A O 1
ATOM 860 N N . GLY A 1 106 ? 18.268 22.226 -40.703 1.00 72.62 106 GLY A N 1
ATOM 861 C CA . GLY A 1 106 ? 17.921 22.637 -42.060 1.00 72.62 106 GLY A CA 1
ATOM 862 C C . GLY A 1 106 ? 16.450 22.388 -42.401 1.00 72.62 106 GLY A C 1
ATOM 863 O O . GLY A 1 106 ? 15.812 23.290 -42.944 1.00 72.62 106 GLY A O 1
ATOM 864 N N . LEU A 1 107 ? 15.898 21.225 -42.025 1.00 73.94 107 LEU A N 1
ATOM 865 C CA . LEU A 1 107 ? 14.473 20.901 -42.206 1.00 73.94 107 LEU A CA 1
ATOM 866 C C . LEU A 1 107 ? 13.554 21.866 -41.439 1.00 73.94 107 LEU A C 1
ATOM 868 O O . LEU A 1 107 ? 12.518 22.277 -41.959 1.00 73.94 107 LEU A O 1
ATOM 872 N N . ILE A 1 108 ? 13.938 22.239 -40.213 1.00 75.62 108 ILE A N 1
ATOM 873 C CA . ILE A 1 108 ? 13.178 23.176 -39.369 1.00 75.62 108 ILE A CA 1
ATOM 874 C C . ILE A 1 108 ? 13.249 24.596 -39.940 1.00 75.62 108 ILE A C 1
ATOM 876 O O . ILE A 1 108 ? 12.233 25.273 -40.055 1.00 75.62 108 ILE A O 1
ATOM 880 N N . LEU A 1 109 ? 14.445 25.052 -40.323 1.00 76.56 109 LEU A N 1
ATOM 881 C CA . LEU A 1 109 ? 14.678 26.423 -40.779 1.00 76.56 109 LEU A CA 1
ATOM 882 C C . LEU A 1 109 ? 13.937 26.743 -42.085 1.00 76.56 109 LEU A C 1
ATOM 884 O O . LEU A 1 109 ? 13.471 27.866 -42.256 1.00 76.56 109 LEU A O 1
ATOM 888 N N . HIS A 1 110 ? 13.803 25.763 -42.980 1.00 73.50 110 HIS A N 1
ATOM 889 C CA . HIS A 1 110 ? 13.058 25.912 -44.235 1.00 73.50 110 HIS A CA 1
ATOM 890 C C . HIS A 1 110 ? 11.571 25.539 -44.110 1.00 73.50 110 HIS A C 1
ATOM 892 O O . HIS A 1 110 ? 10.860 25.531 -45.108 1.00 73.50 110 HIS A O 1
ATOM 898 N N . ASN A 1 111 ? 11.095 25.262 -42.893 1.00 71.88 111 ASN A N 1
ATOM 899 C CA . ASN A 1 111 ? 9.701 24.954 -42.582 1.00 71.88 111 ASN A CA 1
ATOM 900 C C . ASN A 1 111 ? 9.110 23.755 -43.351 1.00 71.88 111 ASN A C 1
ATOM 902 O O . ASN A 1 111 ? 7.923 23.718 -43.656 1.00 71.88 111 ASN A O 1
ATOM 906 N N . PHE A 1 112 ? 9.919 22.725 -43.619 1.00 70.94 112 PHE A N 1
ATOM 907 C CA . PHE A 1 112 ? 9.489 21.510 -44.339 1.00 70.94 112 PHE A CA 1
ATOM 908 C C . PHE A 1 112 ? 8.590 20.569 -43.508 1.00 70.94 112 PHE A C 1
ATOM 910 O O . PHE A 1 112 ? 8.338 19.418 -43.885 1.00 70.94 112 PHE A O 1
ATOM 917 N N . GLN A 1 113 ? 8.144 21.032 -42.337 1.00 61.12 113 GLN A N 1
ATOM 918 C CA . GLN A 1 113 ? 7.326 20.282 -41.383 1.00 61.12 113 GLN A CA 1
ATOM 919 C C . GLN A 1 113 ? 5.832 20.619 -41.474 1.00 61.12 113 GLN A C 1
ATOM 921 O O . GLN A 1 113 ? 5.021 19.841 -40.971 1.00 61.12 113 GLN A O 1
ATOM 926 N N . ASP A 1 114 ? 5.465 21.718 -42.137 1.00 61.09 114 ASP A N 1
ATOM 927 C CA . ASP A 1 114 ? 4.068 22.101 -42.327 1.00 61.09 114 ASP A CA 1
ATOM 928 C C . ASP A 1 114 ? 3.462 21.310 -43.493 1.00 61.09 114 ASP A C 1
ATOM 930 O O . ASP A 1 114 ? 4.001 21.277 -44.594 1.00 61.09 114 ASP A O 1
ATOM 934 N N . GLY A 1 115 ? 2.351 20.616 -43.234 1.00 56.28 115 GLY A N 1
ATOM 935 C CA . GLY A 1 115 ? 1.695 19.691 -44.170 1.00 56.28 115 GLY A CA 1
ATOM 936 C C . GLY A 1 115 ? 0.926 20.352 -45.320 1.00 56.28 115 GLY A C 1
ATOM 937 O O . GLY A 1 115 ? -0.050 19.772 -45.795 1.00 56.28 115 GLY A O 1
ATOM 938 N N . GLU A 1 116 ? 1.309 21.561 -45.725 1.00 60.31 116 GLU A N 1
ATOM 939 C CA . GLU A 1 116 ? 0.825 22.182 -46.960 1.00 60.31 116 GLU A CA 1
ATOM 940 C C . GLU A 1 116 ? 1.643 21.627 -48.134 1.00 60.31 116 GLU A C 1
ATOM 942 O O . GLU A 1 116 ? 2.843 21.417 -47.981 1.00 60.31 116 GLU A O 1
ATOM 947 N N . GLU A 1 117 ? 1.010 21.342 -49.282 1.00 58.00 117 GLU A N 1
ATOM 948 C CA . GLU A 1 117 ? 1.729 20.865 -50.475 1.00 58.00 117 GLU A CA 1
ATOM 949 C C . GLU A 1 117 ? 2.834 21.869 -50.827 1.00 58.00 117 GLU A C 1
ATOM 951 O O . GLU A 1 117 ? 2.524 23.010 -51.185 1.00 58.00 117 GLU A O 1
ATOM 956 N N . PRO A 1 118 ? 4.116 21.496 -50.692 1.00 59.34 118 PRO A N 1
ATOM 957 C CA . PRO A 1 118 ? 5.165 22.484 -50.779 1.00 59.34 118 PRO A CA 1
ATOM 958 C C . PRO A 1 118 ? 5.480 22.753 -52.252 1.00 59.34 118 PRO A C 1
ATOM 960 O O . PRO A 1 118 ? 5.905 21.869 -52.995 1.00 59.34 118 PRO A O 1
ATOM 963 N N . GLU A 1 119 ? 5.272 23.995 -52.688 1.00 65.75 119 GLU A N 1
ATOM 964 C CA . GLU A 1 119 ? 5.823 24.481 -53.954 1.00 65.75 119 GLU A CA 1
ATOM 965 C C . GLU A 1 119 ? 7.363 24.471 -53.896 1.00 65.75 119 GLU A C 1
ATOM 967 O O . GLU A 1 119 ? 7.960 24.421 -52.818 1.00 65.75 119 GLU A O 1
ATOM 972 N N . LEU A 1 120 ? 8.029 24.537 -55.055 1.00 72.19 120 LEU A N 1
ATOM 973 C CA . LEU A 1 120 ? 9.485 24.700 -55.107 1.00 72.19 120 LEU A CA 1
ATOM 974 C C . LEU A 1 120 ? 9.893 25.912 -54.260 1.00 72.19 120 LEU A C 1
ATOM 976 O O . LEU A 1 120 ? 9.423 27.029 -54.486 1.00 72.19 120 LEU A O 1
ATOM 980 N N . THR A 1 121 ? 10.780 25.697 -53.288 1.00 73.31 121 THR A N 1
ATOM 981 C CA . THR A 1 121 ? 11.260 26.770 -52.409 1.00 73.31 121 THR A CA 1
ATOM 982 C C . THR A 1 121 ? 12.695 27.121 -52.746 1.00 73.31 121 THR A C 1
ATOM 984 O O . THR A 1 121 ? 13.455 26.310 -53.267 1.00 73.31 121 THR A O 1
ATOM 987 N N . THR A 1 122 ? 13.098 28.354 -52.463 1.00 79.88 122 THR A N 1
ATOM 988 C CA . THR A 1 122 ? 14.494 28.760 -52.612 1.00 79.88 122 THR A CA 1
ATOM 989 C C . THR A 1 122 ? 15.239 28.509 -51.305 1.00 79.88 122 THR A C 1
ATOM 991 O O . THR A 1 122 ? 14.834 28.996 -50.249 1.00 79.88 122 THR A O 1
ATOM 994 N N . CYS A 1 123 ? 16.358 27.788 -51.365 1.00 76.38 123 CYS A N 1
ATOM 995 C CA . CYS A 1 123 ? 17.217 27.566 -50.209 1.00 76.38 123 CYS A CA 1
ATOM 996 C C . CYS A 1 123 ? 17.733 28.901 -49.658 1.00 76.38 123 CYS A C 1
ATOM 998 O O . CYS A 1 123 ? 18.398 29.663 -50.365 1.00 76.38 123 CYS A O 1
ATOM 1000 N N . LEU A 1 124 ? 17.514 29.145 -48.365 1.00 74.38 124 LEU A N 1
ATOM 1001 C CA . LEU A 1 124 ? 17.886 30.397 -47.697 1.00 74.38 124 LEU A CA 1
ATOM 1002 C C . LEU A 1 124 ? 19.405 30.586 -47.547 1.00 74.38 124 LEU A C 1
ATOM 1004 O O . LEU A 1 124 ? 19.860 31.682 -47.228 1.00 74.38 124 LEU A O 1
ATOM 1008 N N . PHE A 1 125 ? 20.194 29.536 -47.792 1.00 75.12 125 PHE A N 1
ATOM 1009 C CA . PHE A 1 125 ? 21.653 29.571 -47.675 1.00 75.12 125 PHE A CA 1
ATOM 1010 C C . PHE A 1 125 ? 22.376 29.721 -49.012 1.00 75.12 125 PHE A C 1
ATOM 1012 O O . PHE A 1 125 ? 23.340 30.479 -49.093 1.00 75.12 125 PHE A O 1
ATOM 1019 N N . CYS A 1 126 ? 21.955 28.996 -50.052 1.00 79.44 126 CYS A N 1
ATOM 1020 C CA . CYS A 1 126 ? 22.649 28.996 -51.345 1.00 79.44 126 CYS A CA 1
ATOM 1021 C C . CYS A 1 126 ? 21.852 29.635 -52.487 1.00 79.44 126 CYS A C 1
ATOM 1023 O O . CYS A 1 126 ? 22.422 29.864 -53.549 1.00 79.44 126 CYS A O 1
ATOM 1025 N N . GLY A 1 127 ? 20.567 29.944 -52.283 1.00 78.31 127 GLY A N 1
ATOM 1026 C CA . GLY A 1 127 ? 19.723 30.577 -53.297 1.00 78.31 127 GLY A CA 1
ATOM 1027 C C . GLY A 1 127 ? 19.263 29.647 -54.424 1.00 78.31 127 GLY A C 1
ATOM 1028 O O . GLY A 1 127 ? 18.657 30.128 -55.376 1.00 78.31 127 GLY A O 1
ATOM 1029 N N . ASN A 1 128 ? 19.540 28.342 -54.341 1.00 81.56 128 ASN A N 1
ATOM 1030 C CA . ASN A 1 128 ? 19.056 27.367 -55.320 1.00 81.56 128 ASN A CA 1
ATOM 1031 C C . ASN A 1 128 ? 17.585 27.028 -55.072 1.00 81.56 128 ASN A C 1
ATOM 1033 O O . ASN A 1 128 ? 17.160 26.935 -53.920 1.00 81.56 128 ASN A O 1
ATOM 1037 N N . GLU A 1 129 ? 16.834 26.787 -56.145 1.00 82.62 129 GLU A N 1
ATOM 1038 C CA . GLU A 1 129 ? 15.518 26.156 -56.054 1.00 82.62 129 GLU A CA 1
ATOM 1039 C C . GLU A 1 129 ? 15.676 24.701 -55.614 1.00 82.62 129 GLU A C 1
ATOM 1041 O O . GLU A 1 129 ? 16.527 23.966 -56.122 1.00 82.62 129 GLU A O 1
ATOM 1046 N N . ILE A 1 130 ? 14.879 24.316 -54.628 1.00 80.69 130 ILE A N 1
ATOM 1047 C CA . ILE A 1 130 ? 14.862 22.991 -54.033 1.00 80.69 130 ILE A CA 1
ATOM 1048 C C . ILE A 1 130 ? 13.424 22.491 -53.975 1.00 80.69 130 ILE A C 1
ATOM 1050 O O . ILE A 1 130 ? 12.509 23.245 -53.639 1.00 80.69 130 ILE A O 1
ATOM 1054 N N . ASP A 1 131 ? 13.253 21.212 -54.296 1.00 82.50 131 ASP A N 1
ATOM 1055 C CA . ASP A 1 131 ? 12.025 20.467 -54.040 1.00 82.50 131 ASP A CA 1
ATOM 1056 C C . ASP A 1 131 ? 12.014 20.042 -52.561 1.00 82.50 131 ASP A C 1
ATOM 1058 O O . ASP A 1 131 ? 12.871 19.251 -52.142 1.00 82.50 131 ASP A O 1
ATOM 1062 N N . PRO A 1 132 ? 11.096 20.585 -51.739 1.00 76.69 132 PRO A N 1
ATOM 1063 C CA . PRO A 1 132 ? 11.052 20.277 -50.315 1.00 76.69 132 PRO A CA 1
ATOM 1064 C C . PRO A 1 132 ? 10.750 18.810 -50.018 1.00 76.69 132 PRO A C 1
ATOM 1066 O O . PRO A 1 132 ? 11.294 18.288 -49.048 1.00 76.69 132 PRO A O 1
ATOM 1069 N N . GLU A 1 133 ? 9.943 18.133 -50.839 1.00 76.31 133 GLU A N 1
ATOM 1070 C CA . GLU A 1 133 ? 9.613 16.718 -50.639 1.00 76.31 133 GLU A CA 1
ATOM 1071 C C . GLU A 1 133 ? 10.790 15.818 -51.018 1.00 76.31 133 GLU A C 1
ATOM 1073 O O . GLU A 1 133 ? 11.131 14.9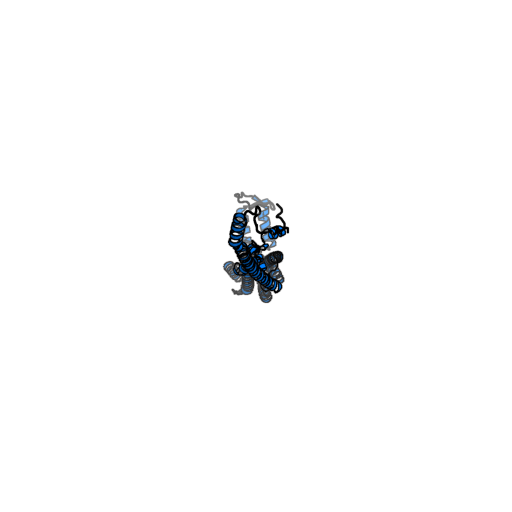02 -50.267 1.00 76.31 133 GLU A O 1
ATOM 1078 N N . GLU A 1 134 ? 11.486 16.117 -52.120 1.00 78.56 134 GLU A N 1
ATOM 1079 C CA . GLU A 1 134 ? 12.689 15.371 -52.512 1.00 78.56 134 GLU A CA 1
ATOM 1080 C C . GLU A 1 134 ? 13.799 15.516 -51.461 1.00 78.56 134 GLU A C 1
ATOM 1082 O O . GLU A 1 134 ? 14.374 14.525 -51.004 1.00 78.56 134 GLU A O 1
ATOM 1087 N N . VAL A 1 135 ? 14.072 16.748 -51.015 1.00 74.62 135 VAL A N 1
ATOM 1088 C CA . VAL A 1 135 ? 15.104 17.025 -50.006 1.00 74.62 135 VAL A CA 1
ATOM 1089 C C . VAL A 1 135 ? 14.736 16.411 -48.657 1.00 74.62 135 VAL A C 1
ATOM 1091 O O . VAL A 1 135 ? 15.599 15.827 -47.998 1.00 74.62 135 VAL A O 1
ATOM 1094 N N . LYS A 1 136 ? 13.467 16.493 -48.247 1.00 71.81 136 LYS A N 1
ATOM 1095 C CA . LYS A 1 136 ? 12.970 15.866 -47.019 1.00 71.81 136 LYS A CA 1
ATOM 1096 C C . LYS A 1 136 ? 13.110 14.354 -47.074 1.00 71.81 136 LYS A C 1
ATOM 1098 O O . LYS A 1 136 ? 13.679 13.800 -46.141 1.00 71.81 136 LYS A O 1
ATOM 1103 N N . SER A 1 137 ? 12.698 13.702 -48.163 1.00 70.75 137 SER A N 1
ATOM 1104 C CA . SER A 1 137 ? 12.892 12.259 -48.348 1.00 70.75 137 SER A CA 1
ATOM 1105 C C . SER A 1 137 ? 14.370 11.889 -48.271 1.00 70.75 137 SER A C 1
ATOM 1107 O O . SER A 1 137 ? 14.738 10.985 -47.534 1.00 70.75 137 SER A O 1
ATOM 1109 N N . TYR A 1 138 ? 15.245 12.628 -48.956 1.00 70.00 138 TYR A N 1
ATOM 1110 C CA . TYR A 1 138 ? 16.674 12.315 -49.006 1.00 70.00 138 TYR A CA 1
ATOM 1111 C C . TYR A 1 138 ? 17.383 12.507 -47.658 1.00 70.00 138 TYR A C 1
ATOM 1113 O O . TYR A 1 138 ? 18.309 11.767 -47.315 1.00 70.00 138 TYR A O 1
ATOM 1121 N N . ILE A 1 139 ? 16.960 13.508 -46.881 1.00 68.00 139 ILE A N 1
ATOM 1122 C CA . ILE A 1 139 ? 17.441 13.736 -45.518 1.00 68.00 139 ILE A CA 1
ATOM 1123 C C . ILE A 1 139 ? 16.870 12.672 -44.575 1.00 68.00 139 ILE A C 1
ATOM 1125 O O . ILE A 1 139 ? 17.632 12.084 -43.812 1.00 68.00 139 ILE A O 1
ATOM 1129 N N . SER A 1 140 ? 15.572 12.376 -44.653 1.00 63.00 140 SER A N 1
ATOM 1130 C CA . SER A 1 140 ? 14.915 11.336 -43.858 1.00 63.00 140 SER A CA 1
ATOM 1131 C C . SER A 1 140 ? 15.509 9.955 -44.122 1.00 63.00 140 SER A C 1
ATOM 1133 O O . SER A 1 140 ? 15.854 9.274 -43.170 1.00 63.00 140 SER A O 1
ATOM 1135 N N . ASP A 1 141 ? 15.766 9.565 -45.367 1.00 62.59 141 ASP A N 1
ATOM 1136 C CA . ASP A 1 141 ? 16.394 8.277 -45.696 1.00 62.59 141 ASP A CA 1
ATOM 1137 C C . ASP A 1 141 ? 17.821 8.157 -45.131 1.00 62.59 141 A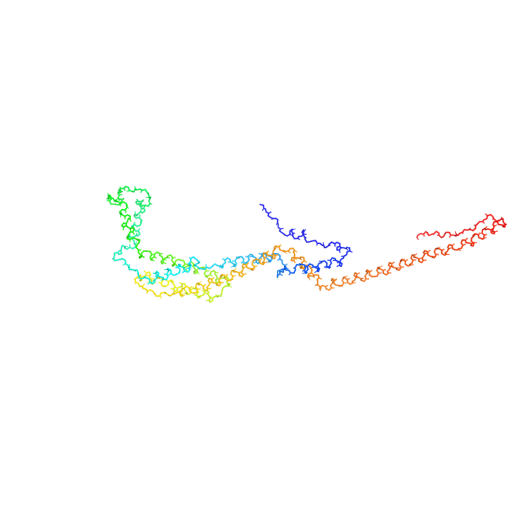SP A C 1
ATOM 1139 O O . ASP A 1 141 ? 18.295 7.064 -44.811 1.00 62.59 141 ASP A O 1
ATOM 1143 N N . ARG A 1 142 ? 18.520 9.290 -44.972 1.00 59.12 142 ARG A N 1
ATOM 1144 C CA . ARG A 1 142 ? 19.874 9.349 -44.400 1.00 59.12 142 ARG A CA 1
ATOM 1145 C C . ARG A 1 142 ? 19.892 9.453 -42.874 1.00 59.12 142 ARG A C 1
ATOM 1147 O O . ARG A 1 142 ? 20.860 8.997 -42.268 1.00 59.12 142 ARG A O 1
ATOM 1154 N N . ILE A 1 143 ? 18.863 10.043 -42.266 1.00 57.41 143 ILE A N 1
ATOM 1155 C CA . ILE A 1 143 ? 18.736 10.246 -40.813 1.00 57.41 143 ILE A CA 1
ATOM 1156 C C . ILE A 1 143 ? 17.970 9.098 -40.139 1.00 57.41 143 ILE A C 1
ATOM 1158 O O . ILE A 1 143 ? 18.273 8.760 -39.003 1.00 57.41 143 ILE A O 1
ATOM 1162 N N . ASP A 1 144 ? 17.015 8.466 -40.8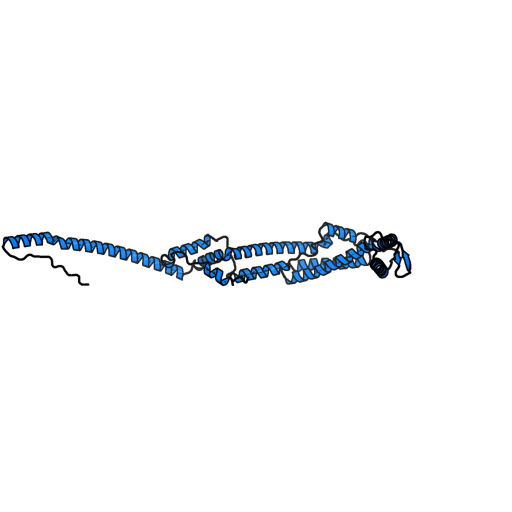16 1.00 59.47 144 ASP A N 1
ATOM 1163 C CA . ASP A 1 144 ? 16.018 7.553 -40.237 1.00 59.47 144 ASP A CA 1
ATOM 1164 C C . ASP A 1 144 ? 16.347 6.064 -40.493 1.00 59.47 144 ASP A C 1
ATOM 1166 O O . ASP A 1 144 ? 15.472 5.199 -40.643 1.00 59.47 144 ASP A O 1
ATOM 1170 N N . ASN A 1 145 ? 17.647 5.761 -40.547 1.00 68.50 145 ASN A N 1
ATOM 1171 C CA . ASN A 1 145 ? 18.172 4.408 -40.713 1.00 68.50 145 ASN A CA 1
ATOM 1172 C C . ASN A 1 145 ? 18.171 3.622 -39.383 1.00 68.50 145 ASN A C 1
ATOM 1174 O O . ASN A 1 145 ? 17.994 4.172 -38.293 1.00 68.50 145 ASN A O 1
ATOM 1178 N N . GLU A 1 146 ? 18.340 2.301 -39.467 1.00 71.19 146 GLU A N 1
ATOM 1179 C CA . GLU A 1 146 ? 18.321 1.405 -38.298 1.00 71.19 146 GLU A CA 1
ATOM 1180 C C . GLU A 1 146 ? 19.369 1.789 -37.239 1.00 71.19 146 GLU A C 1
ATOM 1182 O O . GLU A 1 146 ? 19.106 1.663 -36.042 1.00 71.19 146 GLU A O 1
ATOM 1187 N N . TYR A 1 147 ? 20.510 2.340 -37.668 1.00 77.50 147 TYR A N 1
ATOM 1188 C CA . TYR A 1 147 ? 21.569 2.837 -36.790 1.00 77.50 147 TYR A CA 1
ATOM 1189 C C . TYR A 1 147 ? 21.093 4.016 -35.929 1.00 77.50 147 TYR A C 1
ATOM 1191 O O . TYR A 1 147 ? 21.202 3.968 -34.704 1.00 77.50 147 TYR A O 1
ATOM 1199 N N . ALA A 1 148 ? 20.484 5.044 -36.523 1.00 74.69 148 ALA A N 1
ATOM 1200 C CA . ALA A 1 148 ? 19.973 6.193 -35.774 1.00 74.69 148 ALA A CA 1
ATOM 1201 C C . ALA A 1 148 ? 18.867 5.801 -34.777 1.00 74.69 148 ALA A C 1
ATOM 1203 O O . ALA A 1 148 ? 18.857 6.273 -33.636 1.00 74.69 148 ALA A O 1
ATOM 1204 N N . LYS A 1 149 ? 17.975 4.880 -35.171 1.00 79.25 149 LYS A N 1
ATOM 1205 C CA . LYS A 1 149 ? 16.926 4.331 -34.292 1.00 79.25 149 LYS A CA 1
ATOM 1206 C C . LYS A 1 149 ? 17.518 3.577 -33.103 1.00 79.25 149 LYS A C 1
ATOM 1208 O O . LYS A 1 149 ? 17.039 3.752 -31.981 1.00 79.25 149 LYS A O 1
ATOM 1213 N N . LEU A 1 150 ? 18.566 2.781 -33.327 1.00 84.25 150 LEU A N 1
ATOM 1214 C CA . LEU A 1 150 ? 19.287 2.074 -32.269 1.00 84.25 150 LEU A CA 1
ATOM 1215 C C . LEU A 1 150 ? 19.932 3.055 -31.280 1.00 84.25 150 LEU A C 1
ATOM 1217 O O . LEU A 1 150 ? 19.709 2.930 -30.077 1.00 84.25 150 LEU A O 1
ATOM 1221 N N . ILE A 1 151 ? 20.678 4.053 -31.765 1.00 84.88 151 ILE A N 1
ATOM 1222 C CA . ILE A 1 151 ? 21.358 5.039 -30.908 1.00 84.88 151 ILE A CA 1
ATOM 1223 C C . ILE A 1 151 ? 20.351 5.837 -30.067 1.00 84.88 151 ILE A C 1
ATOM 1225 O O . ILE A 1 151 ? 20.536 5.985 -28.857 1.00 84.88 151 ILE A O 1
ATOM 1229 N N . ALA A 1 152 ? 19.246 6.290 -30.668 1.00 82.25 152 ALA A N 1
ATOM 1230 C CA . ALA A 1 152 ? 18.186 6.988 -29.942 1.00 82.25 152 ALA A CA 1
ATOM 1231 C C . ALA A 1 152 ? 17.535 6.098 -28.866 1.00 82.25 152 ALA A C 1
ATOM 1233 O O . ALA A 1 152 ? 17.306 6.547 -27.739 1.00 82.25 152 ALA A O 1
ATOM 1234 N N . ALA A 1 153 ? 17.271 4.826 -29.184 1.00 85.44 153 ALA A N 1
ATOM 1235 C CA . ALA A 1 153 ? 16.715 3.866 -28.234 1.00 85.44 153 ALA A CA 1
ATOM 1236 C C . ALA A 1 153 ? 17.676 3.583 -27.066 1.00 85.44 153 ALA A C 1
ATOM 1238 O O . ALA A 1 153 ? 17.239 3.565 -25.913 1.00 85.44 153 ALA A O 1
ATOM 1239 N N . ILE A 1 154 ? 18.976 3.421 -27.348 1.00 89.31 154 ILE A N 1
ATOM 1240 C CA . ILE A 1 154 ? 20.026 3.266 -26.332 1.00 89.31 154 ILE A CA 1
ATOM 1241 C C . ILE A 1 154 ? 20.040 4.479 -25.399 1.00 89.31 154 ILE A C 1
ATOM 1243 O O . ILE A 1 154 ? 19.936 4.308 -24.183 1.00 89.31 154 ILE A O 1
ATOM 1247 N N . GLY A 1 155 ? 20.091 5.697 -25.948 1.00 85.75 155 GLY A N 1
ATOM 1248 C CA . GLY A 1 155 ? 20.128 6.927 -25.154 1.00 85.75 155 GLY A CA 1
ATOM 1249 C C . GLY A 1 155 ? 18.891 7.103 -24.268 1.00 85.75 155 GLY A C 1
ATOM 1250 O O . GLY A 1 155 ? 19.005 7.421 -23.081 1.00 85.75 155 GLY A O 1
ATOM 1251 N N . GLN A 1 156 ? 17.697 6.823 -24.801 1.00 88.56 156 GLN A N 1
ATOM 1252 C CA . GLN A 1 156 ? 16.464 6.875 -24.013 1.00 88.56 156 GLN A CA 1
ATOM 1253 C C . GLN A 1 156 ? 16.462 5.833 -22.888 1.00 88.56 156 GLN A C 1
ATOM 1255 O O . GLN A 1 156 ? 16.020 6.126 -21.775 1.00 88.56 156 GLN A O 1
ATOM 1260 N N . PHE A 1 157 ? 16.946 4.619 -23.151 1.00 92.12 157 PHE A N 1
ATOM 1261 C CA . PHE A 1 157 ? 16.970 3.576 -22.134 1.00 92.12 157 PHE A CA 1
ATOM 1262 C C . PHE A 1 157 ? 18.019 3.849 -21.049 1.00 92.12 157 PHE A C 1
ATOM 1264 O O . PHE A 1 157 ? 17.707 3.703 -19.870 1.00 92.12 157 PHE A O 1
ATOM 1271 N N . GLN A 1 158 ? 19.203 4.357 -21.407 1.00 92.75 158 GLN A N 1
ATOM 1272 C CA . GLN A 1 158 ? 20.212 4.815 -20.442 1.00 92.75 158 GLN A CA 1
ATOM 1273 C C . GLN A 1 158 ? 19.660 5.888 -19.497 1.00 92.75 158 GLN A C 1
ATOM 1275 O O . GLN A 1 158 ? 19.904 5.823 -18.290 1.00 92.75 158 GLN A O 1
ATOM 1280 N N . LYS A 1 159 ? 18.866 6.834 -20.017 1.00 91.88 159 LYS A N 1
ATOM 1281 C CA . LYS A 1 159 ? 18.174 7.831 -19.192 1.00 91.88 159 LYS A CA 1
ATOM 1282 C C . LYS A 1 159 ? 17.202 7.176 -18.206 1.00 91.88 159 LYS A C 1
ATOM 1284 O O . LYS A 1 159 ? 17.275 7.450 -17.014 1.00 91.88 159 LYS A O 1
ATOM 1289 N N . ASN A 1 160 ? 16.363 6.252 -18.678 1.00 92.94 160 ASN A N 1
ATOM 1290 C CA . ASN A 1 160 ? 15.416 5.538 -17.814 1.00 92.94 160 ASN A CA 1
ATOM 1291 C C . ASN A 1 160 ? 16.128 4.716 -16.719 1.00 92.94 160 ASN A C 1
ATOM 1293 O O . ASN A 1 160 ? 15.638 4.622 -15.593 1.00 92.94 160 ASN A O 1
ATOM 1297 N N . LEU A 1 161 ? 17.285 4.122 -17.031 1.00 94.50 161 LEU A N 1
ATOM 1298 C CA . LEU A 1 161 ? 18.123 3.412 -16.060 1.00 94.50 161 LEU A CA 1
ATOM 1299 C C . LEU A 1 161 ? 18.714 4.362 -15.012 1.00 94.50 161 LEU A C 1
ATOM 1301 O O . LEU A 1 161 ? 18.720 4.031 -13.828 1.00 94.50 161 LEU A O 1
ATOM 1305 N N . ALA A 1 162 ? 19.172 5.548 -15.422 1.00 93.19 162 ALA A N 1
ATOM 1306 C CA . ALA A 1 162 ? 19.655 6.569 -14.496 1.00 93.19 162 ALA A CA 1
ATOM 1307 C C . ALA A 1 162 ? 18.544 7.050 -13.547 1.00 93.19 162 ALA A C 1
ATOM 1309 O O . ALA A 1 162 ? 18.766 7.120 -12.338 1.00 93.19 162 ALA A O 1
ATOM 1310 N N . ASP A 1 163 ? 17.338 7.291 -14.068 1.00 92.19 163 ASP A N 1
ATOM 1311 C CA . ASP A 1 163 ? 16.166 7.638 -13.256 1.00 92.19 163 ASP A CA 1
ATOM 1312 C C . ASP A 1 163 ? 15.823 6.503 -12.267 1.00 92.19 163 ASP A C 1
ATOM 1314 O O . ASP A 1 163 ? 15.595 6.749 -11.082 1.00 92.19 163 ASP A O 1
ATOM 1318 N N . SER A 1 164 ? 15.919 5.242 -12.705 1.00 94.12 164 SER A N 1
ATOM 1319 C CA . SER A 1 164 ? 15.686 4.065 -11.850 1.00 94.12 164 SER A CA 1
ATOM 1320 C C . SER A 1 164 ? 16.689 3.955 -10.690 1.00 94.12 164 SER A C 1
ATOM 1322 O O . SER A 1 164 ? 16.329 3.508 -9.603 1.00 94.12 164 SER A O 1
ATOM 1324 N N . LEU A 1 165 ? 17.946 4.386 -10.864 1.00 93.19 165 LEU A N 1
ATOM 1325 C CA . LEU A 1 165 ? 18.931 4.425 -9.768 1.00 93.19 165 LEU A CA 1
ATOM 1326 C C . LEU A 1 165 ? 18.555 5.450 -8.686 1.00 93.19 165 LEU A C 1
ATOM 1328 O O . LEU A 1 165 ? 18.811 5.224 -7.497 1.00 93.19 165 LEU A O 1
ATOM 1332 N N . ILE A 1 166 ? 17.934 6.564 -9.082 1.00 90.94 166 ILE A N 1
ATOM 1333 C CA . ILE A 1 166 ? 17.415 7.570 -8.149 1.00 90.94 166 ILE A CA 1
ATOM 1334 C C . ILE A 1 166 ? 16.242 6.975 -7.361 1.00 90.94 166 ILE A C 1
ATOM 1336 O O . ILE A 1 166 ? 16.226 7.069 -6.132 1.00 90.94 166 ILE A O 1
ATOM 1340 N N . GLU A 1 167 ? 15.311 6.305 -8.044 1.00 90.75 167 GLU A N 1
ATOM 1341 C CA . GLU A 1 167 ? 14.170 5.614 -7.424 1.00 90.75 167 GLU A CA 1
ATOM 1342 C C . GLU A 1 167 ? 14.629 4.535 -6.424 1.00 90.75 167 GLU A C 1
ATOM 1344 O O . GLU A 1 167 ? 14.166 4.512 -5.281 1.00 90.75 167 GLU A O 1
ATOM 1349 N N . LEU A 1 168 ? 15.619 3.708 -6.785 1.00 91.69 168 LEU A N 1
ATOM 1350 C CA . LEU A 1 168 ? 16.198 2.706 -5.876 1.00 91.69 168 LEU A CA 1
ATOM 1351 C C . LEU A 1 168 ? 16.848 3.330 -4.634 1.00 91.69 168 LEU A C 1
ATOM 1353 O O . LEU A 1 168 ? 16.773 2.769 -3.541 1.00 91.69 168 LEU A O 1
ATOM 1357 N N . SER A 1 169 ? 17.475 4.498 -4.777 1.00 88.69 169 SER A N 1
ATOM 1358 C CA . SER A 1 169 ? 18.087 5.204 -3.647 1.00 88.69 169 SER A CA 1
ATOM 1359 C C . SER A 1 169 ? 17.029 5.713 -2.661 1.00 88.69 169 SER A C 1
ATOM 1361 O O . SER A 1 169 ? 17.215 5.618 -1.448 1.00 88.69 169 SER A O 1
ATOM 1363 N N . GLN A 1 170 ? 15.888 6.197 -3.162 1.00 86.44 170 GLN A N 1
ATOM 1364 C CA . GLN A 1 170 ? 14.750 6.584 -2.319 1.00 86.44 170 GLN A CA 1
ATOM 1365 C C . GLN A 1 170 ? 14.139 5.371 -1.606 1.00 86.44 170 GLN A C 1
ATOM 1367 O O . GLN A 1 170 ? 13.823 5.445 -0.416 1.00 86.44 170 GLN A O 1
ATOM 1372 N N . LEU A 1 171 ? 14.038 4.237 -2.305 1.00 87.25 171 LEU A N 1
ATOM 1373 C CA . LEU A 1 171 ? 13.544 2.983 -1.742 1.00 87.25 171 LEU A CA 1
ATOM 1374 C C . LEU A 1 171 ? 14.434 2.466 -0.598 1.00 87.25 171 LEU A C 1
ATOM 1376 O O . LEU A 1 171 ? 13.917 1.997 0.418 1.00 87.25 171 LEU A O 1
ATOM 1380 N N . GLN A 1 172 ? 15.759 2.603 -0.723 1.00 84.50 172 GLN A N 1
ATOM 1381 C CA . GLN A 1 172 ? 16.714 2.219 0.322 1.00 84.50 172 GLN A CA 1
ATOM 1382 C C . GLN A 1 172 ? 16.532 3.059 1.594 1.00 84.50 172 GLN A C 1
ATOM 1384 O O . GLN A 1 172 ? 16.513 2.513 2.695 1.00 84.50 172 GLN A O 1
ATOM 1389 N N . VAL A 1 173 ? 16.319 4.374 1.456 1.00 79.38 173 VAL A N 1
ATOM 1390 C CA . VAL A 1 173 ? 16.049 5.272 2.597 1.00 79.38 173 VAL A CA 1
ATOM 1391 C C . VAL A 1 173 ? 14.747 4.903 3.314 1.00 79.38 173 VAL A C 1
ATOM 1393 O O . VAL A 1 173 ? 14.666 5.022 4.537 1.00 79.38 173 VAL A O 1
ATOM 1396 N N . ALA A 1 174 ? 13.734 4.428 2.584 1.00 79.94 174 ALA A N 1
ATOM 1397 C CA . ALA A 1 174 ? 12.469 4.001 3.178 1.00 79.94 174 ALA A CA 1
ATOM 1398 C C . ALA A 1 174 ? 12.607 2.736 4.052 1.00 79.94 174 ALA A C 1
ATOM 1400 O O . ALA A 1 174 ? 11.787 2.527 4.949 1.00 79.94 174 ALA A O 1
ATOM 1401 N N . GLY A 1 175 ? 13.620 1.893 3.806 1.00 83.38 175 GLY A N 1
ATOM 1402 C CA . GLY A 1 175 ? 13.941 0.725 4.636 1.00 83.38 175 GLY A CA 1
ATOM 1403 C C . GLY A 1 175 ? 12.866 -0.370 4.648 1.00 83.38 175 GLY A C 1
ATOM 1404 O O . GLY A 1 175 ? 12.755 -1.113 5.622 1.00 83.38 175 GLY A O 1
ATOM 1405 N N . LYS A 1 176 ? 12.029 -0.441 3.604 1.00 85.31 176 LYS A N 1
ATOM 1406 C CA . LYS A 1 176 ? 10.913 -1.403 3.495 1.00 85.31 176 LYS A CA 1
ATOM 1407 C C . LYS A 1 176 ? 11.212 -2.618 2.621 1.00 85.31 176 LYS A C 1
ATOM 1409 O O . LYS A 1 176 ? 10.499 -3.611 2.703 1.00 85.31 176 LYS A O 1
ATOM 1414 N N . VAL A 1 177 ? 12.241 -2.528 1.787 1.00 89.50 177 VAL A N 1
ATOM 1415 C CA . VAL A 1 177 ? 12.707 -3.602 0.907 1.00 89.50 177 VAL A CA 1
ATOM 1416 C C . VAL A 1 177 ? 14.107 -3.997 1.361 1.00 89.50 177 VAL A C 1
ATOM 1418 O O . VAL A 1 177 ? 14.887 -3.129 1.750 1.00 89.50 177 VAL A O 1
ATOM 1421 N N . ASP A 1 178 ? 14.404 -5.299 1.350 1.00 91.69 178 ASP A N 1
ATOM 1422 C CA . ASP A 1 178 ? 15.718 -5.823 1.735 1.00 91.69 178 ASP A CA 1
ATOM 1423 C C . ASP A 1 178 ? 16.814 -5.178 0.874 1.00 91.69 178 ASP A C 1
ATOM 1425 O O . ASP A 1 178 ? 16.742 -5.180 -0.359 1.00 91.69 178 ASP A O 1
ATOM 1429 N N . GLU A 1 179 ? 17.835 -4.640 1.538 1.00 92.12 179 GLU A N 1
ATOM 1430 C CA . GLU A 1 179 ? 18.982 -3.990 0.909 1.00 92.12 179 GLU A CA 1
ATOM 1431 C C . GLU A 1 179 ? 19.661 -4.901 -0.119 1.00 92.12 179 GLU A C 1
ATOM 1433 O O . GLU A 1 179 ? 20.033 -4.434 -1.190 1.00 92.12 179 GLU A O 1
ATOM 1438 N N . LYS A 1 180 ? 19.702 -6.219 0.115 1.00 93.19 180 LYS A N 1
ATOM 1439 C CA . LYS A 1 180 ? 20.260 -7.181 -0.848 1.00 93.19 180 LYS A CA 1
ATOM 1440 C C . LYS A 1 180 ? 19.493 -7.221 -2.167 1.00 93.19 180 LYS A C 1
ATOM 1442 O O . LYS A 1 180 ? 20.094 -7.417 -3.221 1.00 93.19 180 LYS A O 1
ATOM 1447 N N . ILE A 1 181 ? 18.170 -7.064 -2.118 1.00 94.19 181 ILE A N 1
ATOM 1448 C CA . ILE A 1 181 ? 17.323 -7.047 -3.318 1.00 94.19 181 ILE A CA 1
ATOM 1449 C C . ILE A 1 181 ? 17.553 -5.738 -4.081 1.00 94.19 181 ILE A C 1
ATOM 1451 O O . ILE A 1 181 ? 17.670 -5.749 -5.306 1.00 94.19 181 ILE A O 1
ATOM 1455 N N . ILE A 1 182 ? 17.677 -4.622 -3.355 1.00 94.44 182 ILE A N 1
ATOM 1456 C CA . ILE A 1 182 ? 17.997 -3.309 -3.930 1.00 94.44 182 ILE A CA 1
ATOM 1457 C C . ILE A 1 182 ? 19.377 -3.334 -4.594 1.00 94.44 182 ILE A C 1
ATOM 1459 O O . ILE A 1 182 ? 19.514 -2.888 -5.733 1.00 94.44 182 ILE A O 1
ATOM 1463 N N . ASP A 1 183 ? 20.386 -3.884 -3.921 1.00 93.69 183 ASP A N 1
ATOM 1464 C CA . ASP A 1 183 ? 21.748 -3.982 -4.444 1.00 93.69 183 ASP A CA 1
ATOM 1465 C C . ASP A 1 183 ? 21.819 -4.883 -5.677 1.00 93.69 183 ASP A C 1
ATOM 1467 O O . ASP A 1 183 ? 22.459 -4.515 -6.659 1.00 93.69 183 ASP A O 1
ATOM 1471 N N . SER A 1 184 ? 21.089 -6.003 -5.688 1.00 94.12 184 SER A N 1
ATOM 1472 C CA . SER A 1 184 ? 20.984 -6.860 -6.873 1.00 94.12 184 SER A CA 1
ATOM 1473 C C . SER A 1 184 ? 20.362 -6.126 -8.069 1.00 94.12 184 SER A C 1
ATOM 1475 O O . SER A 1 184 ? 20.850 -6.244 -9.195 1.00 94.12 184 SER A O 1
ATOM 1477 N N . ALA A 1 185 ? 19.318 -5.320 -7.848 1.00 95.81 185 ALA A N 1
ATOM 1478 C CA . ALA A 1 185 ? 18.733 -4.494 -8.903 1.00 95.81 185 ALA A CA 1
ATOM 1479 C C . ALA A 1 185 ? 19.696 -3.393 -9.376 1.00 95.81 185 ALA A C 1
ATOM 1481 O O . ALA A 1 185 ? 19.800 -3.138 -10.575 1.00 95.81 185 ALA A O 1
ATOM 1482 N N . ARG A 1 186 ? 20.434 -2.765 -8.454 1.00 95.50 186 ARG A N 1
ATOM 1483 C CA . ARG A 1 186 ? 21.441 -1.739 -8.759 1.00 95.50 186 ARG A CA 1
ATOM 1484 C C . ARG A 1 186 ? 22.596 -2.299 -9.586 1.00 95.50 186 ARG A C 1
ATOM 1486 O O . ARG A 1 186 ? 23.014 -1.658 -10.550 1.00 95.50 186 ARG A O 1
ATOM 1493 N N . GLU A 1 187 ? 23.086 -3.484 -9.237 1.00 94.44 187 GLU A N 1
ATOM 1494 C CA . GLU A 1 187 ? 24.117 -4.199 -9.992 1.00 94.44 187 GLU A CA 1
ATOM 1495 C C . GLU A 1 187 ? 23.624 -4.508 -11.411 1.00 94.44 187 GLU A C 1
ATOM 1497 O O . GLU A 1 187 ? 24.300 -4.172 -12.379 1.00 94.44 187 GLU A O 1
ATOM 1502 N N . GLN A 1 188 ? 22.402 -5.033 -11.551 1.00 94.31 188 GLN A N 1
ATOM 1503 C CA . GLN A 1 188 ? 21.789 -5.294 -12.859 1.00 94.31 188 GLN A CA 1
ATOM 1504 C C . GLN A 1 188 ? 21.631 -4.024 -13.709 1.00 94.31 188 GLN A C 1
ATOM 1506 O O . GLN A 1 188 ? 21.963 -4.032 -14.893 1.00 94.31 188 GLN A O 1
ATOM 1511 N N . ILE A 1 189 ? 21.178 -2.910 -13.123 1.00 95.69 189 ILE A N 1
ATOM 1512 C CA . ILE A 1 189 ? 21.087 -1.624 -13.834 1.00 95.69 189 ILE A CA 1
ATOM 1513 C C . ILE A 1 189 ? 22.469 -1.142 -14.287 1.00 95.69 189 ILE A C 1
ATOM 1515 O O . ILE A 1 189 ? 22.616 -0.688 -15.420 1.00 95.69 189 ILE A O 1
ATOM 1519 N N . THR A 1 190 ? 23.480 -1.256 -13.424 1.00 94.19 190 THR A N 1
ATOM 1520 C CA . THR A 1 190 ? 24.857 -0.853 -13.747 1.00 94.19 190 THR A CA 1
ATOM 1521 C C . THR A 1 190 ? 25.414 -1.707 -14.888 1.00 94.19 190 THR A C 1
ATOM 1523 O O . THR A 1 190 ? 25.947 -1.166 -15.854 1.00 94.19 190 THR A O 1
ATOM 1526 N N . ASN A 1 191 ? 25.200 -3.025 -14.843 1.00 92.44 191 ASN A N 1
ATOM 1527 C CA . ASN A 1 191 ? 25.591 -3.941 -15.914 1.00 92.44 191 ASN A CA 1
ATOM 1528 C C . ASN A 1 191 ? 24.890 -3.592 -17.235 1.00 92.44 191 ASN A C 1
ATOM 1530 O O . ASN A 1 191 ? 25.539 -3.517 -18.276 1.00 92.44 191 ASN A O 1
ATOM 1534 N N . LEU A 1 192 ? 23.584 -3.302 -17.199 1.00 93.25 192 LEU A N 1
ATOM 1535 C CA . LEU A 1 192 ? 22.833 -2.845 -18.371 1.00 93.25 192 LEU A CA 1
ATOM 1536 C C . LEU A 1 192 ? 23.384 -1.528 -18.938 1.00 93.25 192 LEU A C 1
ATOM 1538 O O . LEU A 1 192 ? 23.478 -1.387 -20.154 1.00 93.25 192 LEU A O 1
ATOM 1542 N N . GLN A 1 193 ? 23.781 -0.573 -18.093 1.00 93.56 193 GLN A N 1
ATOM 1543 C CA . GLN A 1 193 ? 24.411 0.672 -18.548 1.00 93.56 193 GLN A CA 1
ATOM 1544 C C . GLN A 1 193 ? 25.748 0.422 -19.254 1.00 93.56 193 GLN A C 1
ATOM 1546 O O . GLN A 1 193 ? 26.011 1.048 -20.286 1.00 93.56 193 GLN A O 1
ATOM 1551 N N . THR A 1 194 ? 26.572 -0.493 -18.738 1.00 91.19 194 THR A N 1
ATOM 1552 C CA . THR A 1 194 ? 27.823 -0.905 -19.390 1.00 91.19 194 THR A CA 1
ATOM 1553 C C . THR A 1 194 ? 27.542 -1.532 -20.751 1.00 91.19 194 THR A C 1
ATOM 1555 O O . THR A 1 194 ? 28.063 -1.049 -21.750 1.00 91.19 194 THR A O 1
ATOM 1558 N N . VAL A 1 195 ? 26.627 -2.501 -20.818 1.00 90.62 195 VAL A N 1
ATOM 1559 C CA . VAL A 1 195 ? 26.236 -3.163 -22.074 1.00 90.62 195 VAL A CA 1
ATOM 1560 C C . VAL A 1 195 ? 25.726 -2.161 -23.113 1.00 90.62 195 VAL A C 1
ATOM 1562 O O . VAL A 1 195 ? 26.088 -2.235 -24.284 1.00 90.62 195 VAL A O 1
ATOM 1565 N N . LEU A 1 196 ? 24.905 -1.195 -22.701 1.00 91.62 196 LEU A N 1
ATOM 1566 C CA . LEU A 1 196 ? 24.401 -0.147 -23.592 1.00 91.62 196 LEU A CA 1
ATOM 1567 C C . LEU A 1 196 ? 25.511 0.757 -24.121 1.00 91.62 196 LEU A C 1
ATOM 1569 O O . LEU A 1 196 ? 25.472 1.162 -25.280 1.00 91.62 196 LEU A O 1
ATOM 1573 N N . THR A 1 197 ? 26.492 1.069 -23.276 1.00 90.94 197 THR A N 1
ATOM 1574 C CA . THR A 1 197 ? 27.665 1.858 -23.667 1.00 90.94 197 THR A CA 1
ATOM 1575 C C . THR A 1 197 ? 28.521 1.081 -24.665 1.00 90.94 197 THR A C 1
ATOM 1577 O O . THR A 1 197 ? 28.921 1.629 -25.691 1.00 90.94 197 THR A O 1
ATOM 1580 N N . ASP A 1 198 ? 28.726 -0.214 -24.427 1.00 88.19 198 ASP A N 1
ATOM 1581 C CA . ASP A 1 198 ? 29.469 -1.087 -25.334 1.00 88.19 198 ASP A CA 1
ATOM 1582 C C . ASP A 1 198 ? 28.760 -1.214 -26.690 1.00 88.19 198 ASP A C 1
ATOM 1584 O O . ASP A 1 198 ? 29.403 -1.041 -27.727 1.00 88.19 198 ASP A O 1
ATOM 1588 N N . LYS A 1 199 ? 27.431 -1.406 -26.697 1.00 89.50 199 LYS A N 1
ATOM 1589 C CA . LYS A 1 199 ? 26.614 -1.447 -27.924 1.00 89.50 199 LYS A CA 1
ATOM 1590 C C . LYS A 1 199 ? 26.624 -0.134 -28.688 1.00 89.50 199 LYS A C 1
ATOM 1592 O O . LYS A 1 199 ? 26.617 -0.148 -29.912 1.00 89.50 199 LYS A O 1
ATOM 1597 N N . HIS A 1 200 ? 26.629 0.995 -27.981 1.00 86.88 200 HIS A N 1
ATOM 1598 C CA . HIS A 1 200 ? 26.708 2.316 -28.598 1.00 86.88 200 HIS A CA 1
ATOM 1599 C C . HIS A 1 200 ? 28.019 2.493 -29.380 1.00 86.88 200 HIS A C 1
ATOM 1601 O O . HIS A 1 200 ? 28.033 3.152 -30.415 1.00 86.88 200 HIS A O 1
ATOM 1607 N N . HIS A 1 201 ? 29.123 1.916 -28.897 1.00 85.06 201 HIS A N 1
ATOM 1608 C CA . HIS A 1 201 ? 30.423 1.978 -29.570 1.00 85.06 201 HIS A CA 1
ATOM 1609 C C . HIS A 1 201 ? 30.644 0.861 -30.599 1.00 85.06 201 HIS A C 1
ATOM 1611 O O . HIS A 1 201 ? 31.430 1.049 -31.523 1.00 85.06 201 HIS A O 1
ATOM 1617 N N . HIS A 1 202 ? 29.945 -0.268 -30.465 1.00 85.50 202 HIS A N 1
ATOM 1618 C CA . HIS A 1 202 ? 30.091 -1.451 -31.317 1.00 85.50 202 HIS A CA 1
ATOM 1619 C C . HIS A 1 202 ? 28.717 -1.945 -31.792 1.00 85.50 202 HIS A C 1
ATOM 1621 O O . HIS A 1 202 ? 28.235 -3.018 -31.421 1.00 85.50 202 HIS A O 1
ATOM 1627 N N . THR A 1 203 ? 28.039 -1.114 -32.587 1.00 83.69 203 THR A N 1
ATOM 1628 C CA . THR A 1 203 ? 26.666 -1.388 -33.056 1.00 83.69 203 THR A CA 1
ATOM 1629 C C . THR A 1 203 ? 26.560 -2.654 -33.914 1.00 83.69 203 THR A C 1
ATOM 1631 O O . THR A 1 203 ? 25.528 -3.332 -33.894 1.00 83.69 203 THR A O 1
ATOM 1634 N N . ASP A 1 204 ? 27.656 -3.033 -34.567 1.00 80.25 204 ASP A N 1
ATOM 1635 C CA . ASP A 1 204 ? 27.836 -4.205 -35.420 1.00 80.25 204 ASP A CA 1
ATOM 1636 C C . ASP A 1 204 ? 27.981 -5.528 -34.647 1.00 80.25 204 ASP A C 1
ATOM 1638 O O . ASP A 1 204 ? 27.964 -6.599 -35.252 1.00 80.25 204 ASP A O 1
ATOM 1642 N N . GLN A 1 205 ? 28.104 -5.483 -33.319 1.00 87.06 205 GLN A N 1
ATOM 1643 C CA . GLN A 1 205 ? 28.303 -6.674 -32.496 1.00 87.06 205 GLN A CA 1
ATOM 1644 C C . GLN A 1 205 ? 26.999 -7.180 -31.872 1.00 87.06 205 GLN A C 1
ATOM 1646 O O . GLN A 1 205 ? 26.157 -6.404 -31.415 1.00 87.06 205 GLN A O 1
ATOM 1651 N N . ASP A 1 206 ? 26.848 -8.503 -31.825 1.00 86.75 206 ASP A N 1
ATOM 1652 C CA . ASP A 1 206 ? 25.864 -9.172 -30.972 1.00 86.75 206 ASP A CA 1
ATOM 1653 C C . ASP A 1 206 ? 26.414 -9.234 -29.540 1.00 86.75 206 ASP A C 1
ATOM 1655 O O . ASP A 1 206 ? 27.522 -9.724 -29.311 1.00 86.75 206 ASP A O 1
ATOM 1659 N N . LEU A 1 207 ? 25.647 -8.716 -28.583 1.00 84.81 207 LEU A N 1
ATOM 1660 C CA . LEU A 1 207 ? 26.029 -8.682 -27.172 1.00 84.81 207 LEU A CA 1
ATOM 1661 C C . LEU A 1 207 ? 25.676 -9.971 -26.418 1.00 84.81 207 LEU A C 1
ATOM 1663 O O . LEU A 1 207 ? 26.115 -10.143 -25.282 1.00 84.81 207 LEU A O 1
ATOM 1667 N N . GLY A 1 208 ? 24.877 -10.864 -27.009 1.00 83.38 208 GLY A N 1
ATOM 1668 C CA . GLY A 1 208 ? 24.504 -12.142 -26.408 1.00 83.38 208 GLY A CA 1
ATOM 1669 C C . GLY A 1 208 ? 23.688 -12.018 -25.117 1.00 83.38 208 GLY A C 1
ATOM 1670 O O . GLY A 1 208 ? 23.843 -12.840 -24.214 1.00 83.38 208 GLY A O 1
ATOM 1671 N N . LEU A 1 209 ? 22.832 -10.999 -25.000 1.00 87.44 209 LEU A N 1
ATOM 1672 C CA . LEU A 1 209 ? 21.976 -10.803 -23.831 1.00 87.44 209 LEU A CA 1
ATOM 1673 C C . LEU A 1 209 ? 20.940 -11.922 -23.686 1.00 87.44 209 LEU A C 1
ATOM 1675 O O . LEU A 1 209 ? 20.208 -12.234 -24.627 1.00 87.44 209 LEU A O 1
ATOM 1679 N N . GLY A 1 210 ? 20.851 -12.478 -22.477 1.00 86.94 210 GLY A N 1
ATOM 1680 C CA . GLY A 1 210 ? 19.837 -13.452 -22.077 1.00 86.94 210 GLY A CA 1
ATOM 1681 C C . GLY A 1 210 ? 18.560 -12.817 -21.516 1.00 86.94 210 GLY A C 1
ATOM 1682 O O . GLY A 1 210 ? 18.486 -11.617 -21.246 1.00 86.94 210 GLY A O 1
ATOM 1683 N N . GLU A 1 211 ? 17.533 -13.645 -21.297 1.00 82.56 211 GLU A N 1
ATOM 1684 C CA . GLU A 1 211 ? 16.266 -13.216 -20.673 1.00 82.56 211 GLU A CA 1
ATOM 1685 C C . GLU A 1 211 ? 16.426 -12.802 -19.197 1.00 82.56 211 GLU A C 1
ATOM 1687 O O . GLU A 1 211 ? 15.590 -12.083 -18.645 1.00 82.56 211 GLU A O 1
ATOM 1692 N N . ASP A 1 212 ? 17.510 -13.232 -18.555 1.00 88.88 212 ASP A N 1
ATOM 1693 C CA . ASP A 1 212 ? 17.839 -12.991 -17.152 1.00 88.88 212 ASP A CA 1
ATOM 1694 C C . ASP A 1 212 ? 18.409 -11.592 -16.876 1.00 88.88 212 ASP A C 1
ATOM 1696 O O . ASP A 1 212 ? 18.501 -11.197 -15.711 1.00 88.88 212 ASP A O 1
ATOM 1700 N N . VAL A 1 213 ? 18.701 -10.802 -17.914 1.00 90.62 213 VAL A N 1
ATOM 1701 C CA . VAL A 1 213 ? 19.250 -9.438 -17.790 1.00 90.62 213 VAL A CA 1
ATOM 1702 C C . VAL A 1 213 ? 18.321 -8.473 -17.028 1.00 90.62 213 VAL A C 1
ATOM 1704 O O . VAL A 1 213 ? 18.748 -7.447 -16.509 1.00 90.62 213 VAL A O 1
ATOM 1707 N N . PHE A 1 214 ? 17.034 -8.810 -16.904 1.00 92.31 214 PHE A N 1
ATOM 1708 C CA . PHE A 1 214 ? 16.057 -8.047 -16.117 1.00 92.31 214 PHE A CA 1
ATOM 1709 C C . PHE A 1 214 ? 15.718 -8.684 -14.762 1.00 92.31 214 PHE A C 1
ATOM 1711 O O . PHE A 1 214 ? 14.871 -8.160 -14.042 1.00 92.31 214 PHE A O 1
ATOM 1718 N N . SER A 1 215 ? 16.338 -9.806 -14.394 1.00 92.06 215 SER A N 1
ATOM 1719 C CA . SER A 1 215 ? 15.948 -10.610 -13.224 1.00 92.06 215 SER A CA 1
ATOM 1720 C C . SER A 1 215 ? 15.963 -9.827 -11.906 1.00 92.06 215 SER A C 1
ATOM 1722 O O . SER A 1 215 ? 14.977 -9.865 -11.173 1.00 92.06 215 SER A O 1
ATOM 1724 N N . GLY A 1 216 ? 17.021 -9.057 -11.626 1.00 92.69 216 GLY A N 1
ATOM 1725 C CA . GLY A 1 216 ? 17.104 -8.233 -10.410 1.00 92.69 216 GLY A CA 1
ATOM 1726 C C . GLY A 1 216 ? 16.070 -7.102 -10.380 1.00 92.69 216 GLY A C 1
ATOM 1727 O O . GLY A 1 216 ? 15.458 -6.843 -9.346 1.00 92.69 216 GLY A O 1
ATOM 1728 N N . ILE A 1 217 ? 15.800 -6.488 -11.537 1.00 94.69 217 ILE A N 1
ATOM 1729 C CA . ILE A 1 217 ? 14.760 -5.458 -11.700 1.00 94.69 217 ILE A CA 1
ATOM 1730 C C . ILE A 1 217 ? 13.363 -6.052 -11.454 1.00 94.69 217 ILE A C 1
ATOM 1732 O O . ILE A 1 217 ? 12.517 -5.441 -10.802 1.00 94.69 217 ILE A O 1
ATOM 1736 N N . LEU A 1 218 ? 13.107 -7.263 -11.949 1.00 94.06 218 LEU A N 1
ATOM 1737 C CA . LEU A 1 218 ? 11.842 -7.957 -11.719 1.00 94.06 218 LEU A CA 1
ATOM 1738 C C . LEU A 1 218 ? 11.677 -8.347 -10.249 1.00 94.06 218 LEU A C 1
ATOM 1740 O O . LEU A 1 218 ? 10.626 -8.083 -9.674 1.00 94.06 218 LEU A O 1
ATOM 1744 N N . ALA A 1 219 ? 12.725 -8.884 -9.624 1.00 94.50 219 ALA A N 1
ATOM 1745 C CA . ALA A 1 219 ? 12.704 -9.275 -8.218 1.00 94.50 219 ALA A CA 1
ATOM 1746 C C . ALA A 1 219 ? 12.418 -8.087 -7.283 1.00 94.50 219 ALA A C 1
ATOM 1748 O O . ALA A 1 219 ? 11.599 -8.202 -6.362 1.00 94.50 219 ALA A O 1
ATOM 1749 N N . VAL A 1 220 ? 13.041 -6.926 -7.527 1.00 95.62 220 VAL A N 1
ATOM 1750 C CA . VAL A 1 220 ? 12.755 -5.725 -6.729 1.00 95.62 220 VAL A CA 1
ATOM 1751 C C . VAL A 1 220 ? 11.327 -5.233 -6.968 1.00 95.62 220 VAL A C 1
ATOM 1753 O O . VAL A 1 220 ? 10.624 -4.940 -6.006 1.00 95.62 220 VAL A O 1
ATOM 1756 N N . ASN A 1 221 ? 10.841 -5.238 -8.212 1.00 95.25 221 ASN A N 1
ATOM 1757 C CA . ASN A 1 221 ? 9.471 -4.829 -8.530 1.00 95.25 221 ASN A CA 1
ATOM 1758 C C . ASN A 1 221 ? 8.409 -5.753 -7.920 1.00 95.25 221 ASN A C 1
ATOM 1760 O O . ASN A 1 221 ? 7.370 -5.274 -7.465 1.00 95.25 221 ASN A O 1
ATOM 1764 N N . ASP A 1 222 ? 8.654 -7.061 -7.882 1.00 94.44 222 ASP A N 1
ATOM 1765 C CA . ASP A 1 222 ? 7.783 -8.034 -7.216 1.00 94.44 222 ASP A CA 1
ATOM 1766 C C . ASP A 1 222 ? 7.719 -7.772 -5.712 1.00 94.44 222 ASP A C 1
ATOM 1768 O O . ASP A 1 222 ? 6.632 -7.704 -5.136 1.00 94.44 222 ASP A O 1
ATOM 1772 N N . THR A 1 223 ? 8.875 -7.518 -5.099 1.00 94.81 223 THR A N 1
ATOM 1773 C CA . THR A 1 223 ? 8.965 -7.194 -3.671 1.00 94.81 223 THR A CA 1
ATOM 1774 C C . THR A 1 223 ? 8.257 -5.875 -3.356 1.00 94.81 223 THR A C 1
ATOM 1776 O O . THR A 1 223 ? 7.474 -5.805 -2.413 1.00 94.81 223 THR A O 1
ATOM 1779 N N . ILE A 1 224 ? 8.459 -4.837 -4.175 1.00 94.62 224 ILE A N 1
ATOM 1780 C CA . ILE A 1 224 ? 7.768 -3.548 -4.031 1.00 94.62 224 ILE A CA 1
ATOM 1781 C C . ILE A 1 224 ? 6.251 -3.742 -4.095 1.00 94.62 224 ILE A C 1
ATOM 1783 O O . ILE A 1 224 ? 5.533 -3.177 -3.271 1.00 94.62 224 ILE A O 1
ATOM 1787 N N . ARG A 1 225 ? 5.753 -4.545 -5.046 1.00 93.94 225 ARG A N 1
ATOM 1788 C CA . ARG A 1 225 ? 4.317 -4.842 -5.166 1.00 93.94 225 ARG A CA 1
ATOM 1789 C C . ARG A 1 225 ? 3.780 -5.540 -3.922 1.00 93.94 225 ARG A C 1
ATOM 1791 O O . ARG A 1 225 ? 2.783 -5.083 -3.377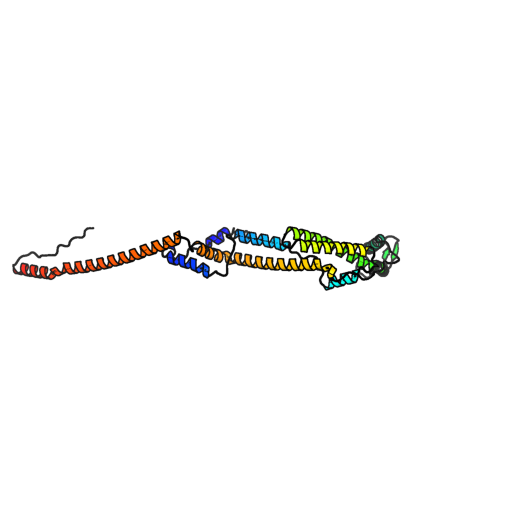 1.00 93.94 225 ARG A O 1
ATOM 1798 N N . GLN A 1 226 ? 4.473 -6.566 -3.433 1.00 94.06 226 GLN A N 1
ATOM 1799 C CA . GLN A 1 226 ? 4.072 -7.270 -2.216 1.00 94.06 226 GLN A CA 1
ATOM 1800 C C . GLN A 1 226 ? 3.993 -6.325 -1.008 1.00 94.06 226 GLN A C 1
ATOM 1802 O O . GLN A 1 226 ? 2.971 -6.261 -0.329 1.00 94.06 226 GLN A O 1
ATOM 1807 N N . VAL A 1 227 ? 5.053 -5.553 -0.759 1.00 93.50 227 VAL A N 1
ATOM 1808 C CA . VAL A 1 227 ? 5.109 -4.618 0.376 1.00 93.50 227 VAL A CA 1
ATOM 1809 C C . VAL A 1 227 ? 4.048 -3.523 0.238 1.00 93.50 227 VAL A C 1
ATOM 1811 O O . VAL A 1 227 ? 3.476 -3.066 1.230 1.00 93.50 227 VAL A O 1
ATOM 1814 N N . ARG A 1 228 ? 3.744 -3.102 -0.992 1.00 93.75 228 ARG A N 1
ATOM 1815 C CA . ARG A 1 228 ? 2.683 -2.134 -1.265 1.00 93.75 228 ARG A CA 1
ATOM 1816 C C . ARG A 1 228 ? 1.299 -2.699 -0.961 1.00 93.75 228 ARG A C 1
ATOM 1818 O O . ARG A 1 228 ? 0.506 -1.981 -0.359 1.00 93.75 228 ARG A O 1
ATOM 1825 N N . ASP A 1 229 ? 1.024 -3.947 -1.325 1.00 93.62 229 ASP A N 1
ATOM 1826 C CA . ASP A 1 229 ? -0.244 -4.611 -1.006 1.00 93.62 229 ASP A CA 1
ATOM 1827 C C . ASP A 1 229 ? -0.424 -4.754 0.515 1.00 93.62 229 ASP A C 1
ATOM 1829 O O . ASP A 1 229 ? -1.504 -4.487 1.048 1.00 93.62 229 ASP A O 1
ATOM 1833 N N . GLU A 1 230 ? 0.650 -5.086 1.238 1.00 93.06 230 GLU A N 1
ATOM 1834 C CA . GLU A 1 230 ? 0.665 -5.114 2.707 1.00 93.06 230 GLU A CA 1
ATOM 1835 C C . GLU A 1 230 ? 0.391 -3.724 3.309 1.00 93.06 230 GLU A C 1
ATOM 1837 O O . GLU A 1 230 ? -0.413 -3.588 4.238 1.00 93.06 230 GLU A O 1
ATOM 1842 N N . ALA A 1 231 ? 1.008 -2.673 2.760 1.00 92.25 231 ALA A N 1
ATOM 1843 C CA . ALA A 1 231 ? 0.763 -1.295 3.175 1.00 92.25 231 ALA A CA 1
ATOM 1844 C C . ALA A 1 231 ? -0.677 -0.842 2.868 1.00 92.25 231 ALA A C 1
ATOM 1846 O O . ALA A 1 231 ? -1.297 -0.173 3.694 1.00 92.25 231 ALA A O 1
ATOM 1847 N N . ASP A 1 232 ? -1.235 -1.225 1.717 1.00 93.56 232 ASP A N 1
ATOM 1848 C CA . ASP A 1 232 ? -2.615 -0.916 1.332 1.00 93.56 232 ASP A CA 1
ATOM 1849 C C . ASP A 1 232 ? -3.630 -1.629 2.242 1.00 93.56 232 ASP A C 1
ATOM 1851 O O . ASP A 1 232 ? -4.605 -1.010 2.683 1.00 93.56 232 ASP A O 1
ATOM 1855 N N . ALA A 1 233 ? -3.367 -2.883 2.620 1.00 93.69 233 ALA A N 1
ATOM 1856 C CA . ALA A 1 233 ? -4.160 -3.599 3.617 1.00 93.69 233 ALA A CA 1
ATOM 1857 C C . ALA A 1 233 ? -4.083 -2.931 5.003 1.00 93.69 233 ALA A C 1
ATOM 1859 O O . ALA A 1 233 ? -5.111 -2.732 5.658 1.00 93.69 233 ALA A O 1
ATOM 1860 N N . GLY A 1 234 ? -2.884 -2.521 5.433 1.00 92.62 234 GLY A N 1
ATOM 1861 C CA . GLY A 1 234 ? -2.682 -1.779 6.679 1.00 92.62 234 GLY A CA 1
ATOM 1862 C C . GLY A 1 234 ? -3.418 -0.435 6.696 1.00 92.62 234 GLY A C 1
ATOM 1863 O O . GLY A 1 234 ? -4.087 -0.106 7.676 1.00 92.62 234 GLY A O 1
ATOM 1864 N N . LEU A 1 235 ? -3.372 0.319 5.594 1.00 93.88 235 LEU A N 1
ATOM 1865 C CA . LEU A 1 235 ? -4.110 1.575 5.439 1.00 93.88 235 LEU A CA 1
ATOM 1866 C C . LEU A 1 235 ? -5.621 1.361 5.489 1.00 93.88 235 LEU A C 1
ATOM 1868 O O . LEU A 1 235 ? -6.326 2.148 6.120 1.00 93.88 235 LEU A O 1
ATOM 1872 N N . ALA A 1 236 ? -6.125 0.311 4.839 1.00 93.19 236 ALA A N 1
ATOM 1873 C CA . ALA A 1 236 ? -7.541 -0.032 4.886 1.00 93.19 236 ALA A CA 1
ATOM 1874 C C . ALA A 1 236 ? -7.990 -0.347 6.321 1.00 93.19 236 ALA A C 1
ATOM 1876 O O . ALA A 1 236 ? -9.033 0.143 6.754 1.00 93.19 236 ALA A O 1
ATOM 1877 N N . GLN A 1 237 ? -7.175 -1.085 7.082 1.00 91.69 237 GLN A N 1
ATOM 1878 C CA . GLN A 1 237 ? -7.444 -1.346 8.493 1.00 91.69 237 GLN A CA 1
ATOM 1879 C C . GLN A 1 237 ? -7.453 -0.052 9.320 1.00 91.69 237 GLN A C 1
ATOM 1881 O O . GLN A 1 237 ? -8.398 0.180 10.068 1.00 91.69 237 GLN A O 1
ATOM 1886 N N . LEU A 1 238 ? -6.445 0.811 9.174 1.00 91.88 238 LEU A N 1
ATOM 1887 C CA . LEU A 1 238 ? -6.378 2.070 9.924 1.00 91.88 238 LEU A CA 1
ATOM 1888 C C . LEU A 1 238 ? -7.564 2.992 9.617 1.00 91.88 238 LEU A C 1
ATOM 1890 O O . LEU A 1 238 ? -8.109 3.614 10.524 1.00 91.88 238 LEU A O 1
ATOM 1894 N N . ARG A 1 239 ? -7.999 3.056 8.354 1.00 91.06 239 ARG A N 1
ATOM 1895 C CA . ARG A 1 239 ? -9.208 3.797 7.964 1.00 91.06 239 ARG A CA 1
ATOM 1896 C C . ARG A 1 239 ? -10.462 3.186 8.572 1.00 91.06 239 ARG A C 1
ATOM 1898 O O . ARG A 1 239 ? -11.297 3.913 9.086 1.00 91.06 239 ARG A O 1
ATOM 1905 N N . HIS A 1 240 ? -10.566 1.859 8.596 1.00 90.00 240 HIS A N 1
ATOM 1906 C CA . HIS A 1 240 ? -11.666 1.189 9.279 1.00 90.00 240 HIS A CA 1
ATOM 1907 C C . HIS A 1 240 ? -11.688 1.501 10.786 1.00 90.00 240 HIS A C 1
ATOM 1909 O O . HIS A 1 240 ? -12.759 1.733 11.347 1.00 90.00 240 HIS A O 1
ATOM 1915 N N . GLU A 1 241 ? -10.525 1.549 11.444 1.00 89.12 241 GLU A N 1
ATOM 1916 C CA . GLU A 1 241 ? -10.402 1.988 12.840 1.00 89.12 241 GLU A CA 1
ATOM 1917 C C . GLU A 1 241 ? -10.843 3.453 13.007 1.00 89.12 241 GLU A C 1
ATOM 1919 O O . GLU A 1 241 ? -11.621 3.760 13.911 1.00 89.12 241 GLU A O 1
ATOM 1924 N N . GLN A 1 242 ? -10.411 4.337 12.103 1.00 87.25 242 GLN A N 1
ATOM 1925 C CA . GLN A 1 242 ? -10.778 5.755 12.074 1.00 87.25 242 GLN A CA 1
ATOM 1926 C C . GLN A 1 242 ? -12.297 5.956 11.922 1.00 87.25 242 GLN A C 1
ATOM 1928 O O . GLN A 1 242 ? -12.907 6.696 12.694 1.00 87.25 242 GLN A O 1
ATOM 1933 N N . ASP A 1 243 ? -12.924 5.239 10.989 1.00 87.25 243 ASP A N 1
ATOM 1934 C CA . ASP A 1 243 ? -14.365 5.302 10.718 1.00 87.25 243 ASP A CA 1
ATOM 1935 C C . ASP A 1 243 ? -15.206 4.752 11.883 1.00 87.25 243 ASP A C 1
ATOM 1937 O O . ASP A 1 243 ? -16.366 5.124 12.063 1.00 87.25 243 ASP A O 1
ATOM 1941 N N . ASN A 1 244 ? -14.629 3.867 12.703 1.00 88.38 244 ASN A N 1
ATOM 1942 C CA . ASN A 1 244 ? -15.300 3.228 13.836 1.00 88.38 244 ASN A CA 1
ATOM 1943 C C . ASN A 1 244 ? -14.779 3.717 15.194 1.00 88.38 244 ASN A C 1
ATOM 1945 O O . ASN A 1 244 ? -14.937 3.032 16.210 1.00 88.38 244 ASN A O 1
ATOM 1949 N N . ILE A 1 245 ? -14.204 4.919 15.238 1.00 85.12 245 ILE A N 1
ATOM 1950 C CA . ILE A 1 245 ? -13.575 5.471 16.440 1.00 85.12 245 ILE A CA 1
ATOM 1951 C C . ILE A 1 245 ? -14.528 5.561 17.642 1.00 85.12 245 ILE A C 1
ATOM 1953 O O . ILE A 1 245 ? -14.132 5.306 18.778 1.00 85.12 245 ILE A O 1
ATOM 1957 N N . GLU A 1 246 ? -15.814 5.837 17.411 1.00 84.06 246 GLU A N 1
ATOM 1958 C CA . GLU A 1 246 ? -16.820 5.864 18.478 1.00 84.06 246 GLU A CA 1
ATOM 1959 C C . GLU A 1 246 ? -17.016 4.473 19.101 1.00 84.06 246 GLU A C 1
ATOM 1961 O O . GLU A 1 246 ? -17.070 4.330 20.325 1.00 84.06 246 GLU A O 1
ATOM 1966 N N . LYS A 1 247 ? -17.079 3.427 18.268 1.00 88.06 247 LYS A N 1
ATOM 1967 C CA . LYS A 1 247 ? -17.205 2.035 18.723 1.00 88.06 247 LYS A CA 1
ATOM 1968 C C . LYS A 1 247 ? -15.951 1.597 19.477 1.00 88.06 247 LYS A C 1
ATOM 1970 O O . LYS A 1 247 ? -16.067 0.978 20.535 1.00 88.06 247 LYS A O 1
ATOM 1975 N N . LEU A 1 248 ? -14.766 1.982 18.987 1.00 86.62 248 LEU A N 1
ATOM 1976 C CA . LEU A 1 248 ? -13.493 1.767 19.682 1.00 86.62 248 LEU A CA 1
ATOM 1977 C C . LEU A 1 248 ? -13.499 2.406 21.069 1.00 86.62 248 LEU A C 1
ATOM 1979 O O . LEU A 1 248 ? -13.154 1.743 22.047 1.00 86.62 248 LEU A O 1
ATOM 1983 N N . ALA A 1 249 ? -13.939 3.659 21.171 1.00 85.44 249 ALA A N 1
ATOM 1984 C CA . ALA A 1 249 ? -14.000 4.369 22.439 1.00 85.44 249 ALA A CA 1
ATOM 1985 C C . ALA A 1 249 ? -14.986 3.707 23.416 1.00 85.44 249 ALA A C 1
ATOM 1987 O O . ALA A 1 249 ? -14.625 3.451 24.565 1.00 85.44 249 ALA A O 1
ATOM 1988 N N . LYS A 1 250 ? -16.194 3.338 22.963 1.00 88.25 250 LYS A N 1
ATOM 1989 C CA . LYS A 1 250 ? -17.183 2.627 23.798 1.00 88.25 250 LYS A CA 1
ATOM 1990 C C . LYS A 1 250 ? -16.654 1.286 24.306 1.00 88.25 250 LYS A C 1
ATOM 1992 O O . LYS A 1 250 ? -16.768 0.984 25.494 1.00 88.25 250 LYS A O 1
ATOM 1997 N N . ARG A 1 251 ? -16.017 0.509 23.428 1.00 88.62 251 ARG A N 1
ATOM 1998 C CA . ARG A 1 251 ? -15.354 -0.750 23.785 1.00 88.62 251 ARG A CA 1
ATOM 1999 C C . ARG A 1 251 ? -14.211 -0.532 24.779 1.00 88.62 251 ARG A C 1
ATOM 2001 O O . ARG A 1 251 ? -14.074 -1.304 25.725 1.00 88.62 251 ARG A O 1
ATOM 2008 N N . SER A 1 252 ? -13.404 0.511 24.584 1.00 86.69 252 SER A N 1
ATOM 2009 C CA . SER A 1 252 ? -12.296 0.859 25.478 1.00 86.69 252 SER A CA 1
ATOM 2010 C C . SER A 1 252 ? -12.785 1.248 26.874 1.00 86.69 252 SER A C 1
ATOM 2012 O O . SER A 1 252 ? -12.168 0.850 27.858 1.00 86.69 252 SER A O 1
ATOM 2014 N N . ILE A 1 253 ? -13.911 1.965 26.984 1.00 88.25 253 ILE A N 1
ATOM 2015 C CA . ILE A 1 253 ? -14.554 2.265 28.274 1.00 88.25 253 ILE A CA 1
ATOM 2016 C C . ILE A 1 253 ? -14.967 0.966 28.971 1.00 88.25 253 ILE A C 1
ATOM 2018 O O . ILE A 1 253 ? -14.630 0.769 30.137 1.00 88.25 253 ILE A O 1
ATOM 2022 N N . GLY A 1 254 ? -15.638 0.057 28.256 1.00 89.00 254 GLY A N 1
ATOM 2023 C CA . GLY A 1 254 ? -16.010 -1.254 28.791 1.00 89.00 254 GLY A CA 1
ATOM 2024 C C . GLY A 1 254 ? -14.805 -2.030 29.328 1.00 89.00 254 GLY A C 1
ATOM 2025 O O . GLY A 1 254 ? -14.826 -2.485 30.470 1.00 89.00 254 GLY A O 1
ATOM 2026 N N . LEU A 1 255 ? -13.727 -2.120 28.540 1.00 88.50 255 LEU A N 1
ATOM 2027 C CA . LEU A 1 255 ? -12.482 -2.782 28.945 1.00 88.50 255 LEU A CA 1
ATOM 2028 C C . LEU A 1 255 ? -11.824 -2.114 30.157 1.00 88.50 255 LEU A C 1
ATOM 2030 O O . LEU A 1 255 ? -11.355 -2.813 31.046 1.00 88.50 255 LEU A O 1
ATOM 2034 N N . ALA A 1 256 ? -11.805 -0.781 30.217 1.00 88.44 256 ALA A N 1
ATOM 2035 C CA . ALA A 1 256 ? -11.220 -0.040 31.333 1.00 88.44 256 ALA A CA 1
ATOM 2036 C C . ALA A 1 256 ? -12.011 -0.206 32.641 1.00 88.44 256 ALA A C 1
ATOM 2038 O O . ALA A 1 256 ? -11.439 -0.097 33.724 1.00 88.44 256 ALA A O 1
ATOM 2039 N N . LEU A 1 257 ? -13.321 -0.449 32.554 1.00 89.75 257 LEU A N 1
ATOM 2040 C CA . LEU A 1 257 ? -14.176 -0.746 33.705 1.00 89.75 257 LEU A CA 1
ATOM 2041 C C . LEU A 1 257 ? -14.111 -2.227 34.112 1.00 89.75 257 LEU A C 1
ATOM 2043 O O . LEU A 1 257 ? -14.377 -2.562 35.266 1.00 89.75 257 LEU A O 1
ATOM 2047 N N . GLN A 1 258 ? -13.772 -3.123 33.185 1.00 87.19 258 GLN A N 1
ATOM 2048 C CA . GLN A 1 258 ? -13.668 -4.554 33.445 1.00 87.19 258 GLN A CA 1
ATOM 2049 C C . GLN A 1 258 ? -12.387 -4.877 34.232 1.00 87.19 258 GLN A C 1
ATOM 2051 O O . GLN A 1 258 ? -11.278 -4.648 33.764 1.00 87.19 258 GLN A O 1
ATOM 2056 N N . GLY A 1 259 ? -12.535 -5.453 35.429 1.00 78.62 259 GLY A N 1
ATOM 2057 C CA . GLY A 1 259 ? -11.403 -5.880 36.264 1.00 78.62 259 GLY A CA 1
ATOM 2058 C C . GLY A 1 259 ? -10.785 -4.775 37.126 1.00 78.62 259 GLY A C 1
ATOM 2059 O O . GLY A 1 259 ? -9.722 -4.975 37.716 1.00 78.62 259 GLY A O 1
ATOM 2060 N N . ARG A 1 260 ? -11.443 -3.613 37.223 1.00 92.06 260 ARG A N 1
ATOM 2061 C CA . ARG A 1 260 ? -11.083 -2.557 38.172 1.00 92.06 260 ARG A CA 1
ATOM 2062 C C . ARG A 1 260 ? -11.606 -2.887 39.570 1.00 92.06 260 ARG A C 1
ATOM 2064 O O . ARG A 1 260 ? -12.812 -2.907 39.799 1.00 92.06 260 ARG A O 1
ATOM 2071 N N . GLN A 1 261 ? -10.685 -3.076 40.515 1.00 92.38 261 GLN A N 1
ATOM 2072 C CA . GLN A 1 261 ? -11.012 -3.446 41.899 1.00 92.38 261 GLN A CA 1
ATOM 2073 C C . GLN A 1 261 ? -11.921 -2.431 42.600 1.00 92.38 261 GLN A C 1
ATOM 2075 O O . GLN A 1 261 ? -12.776 -2.816 43.392 1.00 92.38 261 GLN A O 1
ATOM 2080 N N . ASP A 1 262 ? -11.753 -1.141 42.318 1.00 93.12 262 ASP A N 1
ATOM 2081 C CA . ASP A 1 262 ? -12.575 -0.081 42.898 1.00 93.12 262 ASP A CA 1
ATOM 2082 C C . ASP A 1 262 ? -14.018 -0.109 42.374 1.00 93.12 262 ASP A C 1
ATOM 2084 O O . ASP A 1 262 ? -14.955 0.104 43.142 1.00 93.12 262 ASP A O 1
ATOM 2088 N N . VAL A 1 263 ? -14.204 -0.446 41.094 1.00 91.62 263 VAL A N 1
ATOM 2089 C CA . VAL A 1 263 ? -15.531 -0.648 40.497 1.00 91.62 263 VAL A CA 1
ATOM 2090 C C . VAL A 1 263 ? -16.201 -1.877 41.107 1.00 91.62 263 VAL A C 1
ATOM 2092 O O . VAL A 1 263 ? -17.354 -1.800 41.529 1.00 91.62 263 VAL A O 1
ATOM 2095 N N . ASP A 1 264 ? -15.477 -2.992 41.215 1.00 91.19 264 ASP A N 1
ATOM 2096 C CA . ASP A 1 264 ? -16.011 -4.227 41.796 1.00 91.19 264 ASP A CA 1
ATOM 2097 C C . ASP A 1 264 ? -16.390 -4.045 43.279 1.00 91.19 264 ASP A C 1
ATOM 2099 O O . ASP A 1 264 ? -17.452 -4.499 43.713 1.00 91.19 264 ASP A O 1
ATOM 2103 N N . ALA A 1 265 ? -15.577 -3.314 44.050 1.00 93.31 265 ALA A N 1
ATOM 2104 C CA . ALA A 1 265 ? -15.883 -2.968 45.437 1.00 93.31 265 ALA A CA 1
ATOM 2105 C C . ALA A 1 265 ? -17.142 -2.092 45.554 1.00 93.31 265 ALA A C 1
ATOM 2107 O O . ALA A 1 265 ? -17.984 -2.337 46.420 1.00 93.31 265 ALA A O 1
ATOM 2108 N N . ALA A 1 266 ? -17.306 -1.102 44.670 1.00 92.69 266 ALA A N 1
ATOM 2109 C CA . ALA A 1 266 ? -18.496 -0.253 44.649 1.00 92.69 266 ALA A CA 1
ATOM 2110 C C . ALA A 1 266 ? -19.768 -1.056 44.327 1.00 92.69 266 ALA A C 1
ATOM 2112 O O . ALA A 1 266 ? -20.787 -0.882 44.994 1.00 92.69 266 ALA A O 1
ATOM 2113 N N . VAL A 1 267 ? -19.706 -1.984 43.363 1.00 92.94 267 VAL A N 1
ATOM 2114 C CA . VAL A 1 267 ? -20.829 -2.881 43.029 1.00 92.94 267 VAL A CA 1
ATOM 2115 C C . VAL A 1 267 ? -21.237 -3.728 44.239 1.00 92.94 267 VAL A C 1
ATOM 2117 O O . VAL A 1 267 ? -22.424 -3.826 44.549 1.00 92.94 267 VAL A O 1
ATOM 2120 N N . GLN A 1 268 ? -20.269 -4.296 44.966 1.00 93.38 268 GLN A N 1
ATOM 2121 C CA . GLN A 1 268 ? -20.548 -5.069 46.181 1.00 93.38 268 GLN A CA 1
ATOM 2122 C C . GLN A 1 268 ? -21.181 -4.215 47.285 1.00 93.38 268 GLN A C 1
ATOM 2124 O O . GLN A 1 268 ? -22.130 -4.654 47.937 1.00 93.38 268 GLN A O 1
ATOM 2129 N N . GLN A 1 269 ? -20.681 -2.993 47.490 1.00 94.62 269 GLN A N 1
ATOM 2130 C CA . GLN A 1 269 ? -21.245 -2.070 48.473 1.00 94.62 269 GLN A CA 1
ATOM 2131 C C . GLN A 1 269 ? -22.692 -1.710 48.142 1.00 94.62 269 GLN A C 1
ATOM 2133 O O . GLN A 1 269 ? -23.539 -1.810 49.030 1.00 94.62 269 GLN A O 1
ATOM 2138 N N . ILE A 1 270 ? -22.989 -1.360 46.886 1.00 92.69 270 ILE A N 1
ATOM 2139 C CA . ILE A 1 270 ? -24.353 -1.039 46.440 1.00 92.69 270 ILE A CA 1
ATOM 2140 C C . ILE A 1 270 ? -25.285 -2.216 46.725 1.00 92.69 270 ILE A C 1
ATOM 2142 O O . ILE A 1 270 ? -26.269 -2.036 47.437 1.00 92.69 270 ILE A O 1
ATOM 2146 N N . GLY A 1 271 ? -24.920 -3.430 46.299 1.00 91.44 271 GLY A N 1
ATOM 2147 C CA . GLY A 1 271 ? -25.737 -4.618 46.562 1.00 91.44 271 GLY A CA 1
ATOM 2148 C C . GLY A 1 271 ? -25.942 -4.897 48.058 1.00 91.44 271 GLY A C 1
ATOM 2149 O O . GLY A 1 271 ? -27.018 -5.326 48.474 1.00 91.44 271 GLY A O 1
ATOM 2150 N N . SER A 1 272 ? -24.943 -4.614 48.904 1.00 93.62 272 SER A N 1
ATOM 2151 C CA . SER A 1 272 ? -25.087 -4.755 50.361 1.00 93.62 272 SER A CA 1
ATOM 2152 C C . SER A 1 272 ? -26.062 -3.738 50.966 1.00 93.62 272 SER A C 1
ATOM 2154 O O . SER A 1 272 ? -26.824 -4.077 51.873 1.00 93.62 272 SER A O 1
ATOM 2156 N N . VAL A 1 273 ? -26.054 -2.501 50.462 1.00 93.31 273 VAL A N 1
ATOM 2157 C CA . VAL A 1 273 ? -26.930 -1.420 50.926 1.00 93.31 273 VAL A CA 1
ATOM 2158 C C . VAL A 1 273 ? -28.358 -1.649 50.446 1.00 93.31 273 VAL A C 1
ATOM 2160 O O . VAL A 1 273 ? -29.273 -1.513 51.249 1.00 93.31 273 VAL A O 1
ATOM 2163 N N . GLU A 1 274 ? -28.552 -2.063 49.192 1.00 91.81 274 GLU A N 1
ATOM 2164 C CA . GLU A 1 274 ? -29.862 -2.442 48.646 1.00 91.81 274 GLU A CA 1
ATOM 2165 C C . GLU A 1 274 ? -30.494 -3.571 49.464 1.00 91.81 274 GLU A C 1
ATOM 2167 O O . GLU A 1 274 ? -31.627 -3.447 49.920 1.00 91.81 274 GLU A O 1
ATOM 2172 N N . LYS A 1 275 ? -29.728 -4.624 49.775 1.00 93.56 275 LYS A N 1
ATOM 2173 C CA . LYS A 1 275 ? -30.221 -5.723 50.613 1.00 93.56 275 LYS A CA 1
ATOM 2174 C C . LYS A 1 275 ? -30.626 -5.259 52.017 1.00 93.56 275 LYS A C 1
ATOM 2176 O O . LYS A 1 275 ? -31.664 -5.676 52.526 1.00 93.56 275 LYS A O 1
ATOM 2181 N N . ARG A 1 276 ? -29.822 -4.397 52.648 1.00 93.12 276 ARG A N 1
ATOM 2182 C CA . ARG A 1 276 ? -30.165 -3.816 53.956 1.00 93.12 276 ARG A CA 1
ATOM 2183 C C . ARG A 1 276 ? -31.426 -2.961 53.883 1.00 93.12 276 ARG A C 1
ATOM 2185 O O . ARG A 1 276 ? -32.254 -3.041 54.781 1.00 93.12 276 ARG A O 1
ATOM 2192 N N . LEU A 1 277 ? -31.573 -2.169 52.824 1.00 92.62 277 LEU A N 1
ATOM 2193 C CA . LEU A 1 277 ? -32.752 -1.340 52.601 1.00 92.62 277 LEU A CA 1
ATOM 2194 C C . LEU A 1 277 ? -34.014 -2.203 52.468 1.00 92.62 277 LEU A C 1
ATOM 2196 O O . LEU A 1 277 ? -35.035 -1.885 53.070 1.00 92.62 277 LEU A O 1
ATOM 2200 N N . ASP A 1 278 ? -33.939 -3.318 51.739 1.00 93.31 278 ASP A N 1
ATOM 2201 C CA . ASP A 1 278 ? -35.049 -4.266 51.603 1.00 93.31 278 ASP A CA 1
ATOM 2202 C C . ASP A 1 278 ? -35.422 -4.919 52.945 1.00 93.31 278 ASP A C 1
ATOM 2204 O O . ASP A 1 278 ? -36.604 -5.036 53.284 1.00 93.31 278 ASP A O 1
ATOM 2208 N N . GLU A 1 279 ? -34.426 -5.312 53.745 1.00 93.31 279 GLU A N 1
ATOM 2209 C CA . GLU A 1 279 ? -34.628 -5.865 55.092 1.00 93.31 279 GLU A CA 1
ATOM 2210 C C . GLU A 1 279 ? -35.259 -4.837 56.053 1.00 93.31 279 GLU A C 1
ATOM 2212 O O . GLU A 1 279 ? -36.185 -5.168 56.807 1.00 93.31 279 GLU A O 1
ATOM 2217 N N . GLU A 1 280 ? -34.803 -3.583 56.009 1.00 90.88 280 GLU A N 1
ATOM 2218 C CA . GLU A 1 280 ? -35.355 -2.475 56.795 1.00 90.88 280 GLU A CA 1
ATOM 2219 C C . GLU A 1 280 ? -36.789 -2.137 56.361 1.00 90.88 280 GLU A C 1
ATOM 2221 O O . GLU A 1 280 ? -37.673 -2.030 57.214 1.00 90.88 280 GLU A O 1
ATOM 2226 N N . ASN A 1 281 ? -37.062 -2.058 55.055 1.00 90.94 281 ASN A N 1
ATOM 2227 C CA . ASN A 1 281 ? -38.405 -1.821 54.519 1.00 90.94 281 ASN A CA 1
ATOM 2228 C C . ASN A 1 281 ? -39.383 -2.921 54.941 1.00 90.94 281 ASN A C 1
ATOM 2230 O O . ASN A 1 281 ? -40.481 -2.624 55.415 1.00 90.94 281 ASN A O 1
ATOM 2234 N N . ARG A 1 282 ? -38.967 -4.189 54.863 1.00 92.62 282 ARG A N 1
ATOM 2235 C CA . ARG A 1 282 ? -39.772 -5.320 55.339 1.00 92.62 282 ARG A CA 1
ATOM 2236 C C . ARG A 1 282 ? -40.044 -5.236 56.842 1.00 92.62 282 ARG A C 1
ATOM 2238 O O . ARG A 1 282 ? -41.155 -5.513 57.292 1.00 92.62 282 ARG A O 1
ATOM 2245 N N . SER A 1 283 ? -39.045 -4.847 57.631 1.00 87.25 283 SER A N 1
ATOM 2246 C CA . SER A 1 283 ? -39.198 -4.661 59.081 1.00 87.25 283 SER A CA 1
ATOM 2247 C C . SER A 1 283 ? -40.1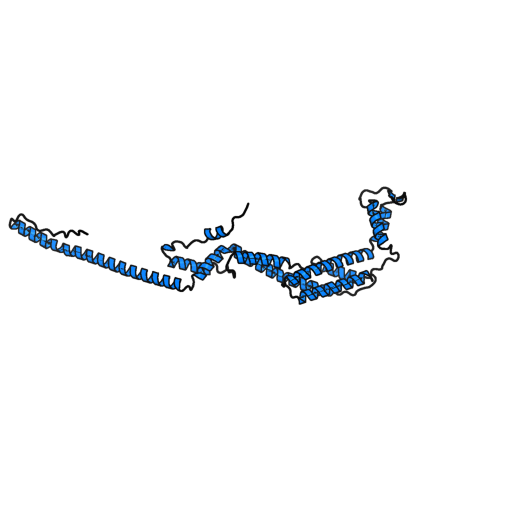58 -3.513 59.409 1.00 87.25 283 SER A C 1
ATOM 2249 O O . SER A 1 283 ? -40.969 -3.610 60.334 1.00 87.25 283 SER A O 1
ATOM 2251 N N . LEU A 1 284 ? -40.112 -2.440 58.621 1.00 88.62 284 LEU A N 1
ATOM 2252 C CA . LEU A 1 284 ? -40.997 -1.289 58.737 1.00 88.62 284 LEU A CA 1
ATOM 2253 C C . LEU A 1 284 ? -42.445 -1.641 58.365 1.00 88.62 284 LEU A C 1
ATOM 2255 O O . LEU A 1 284 ? -43.360 -1.232 59.078 1.00 88.62 284 LEU A O 1
ATOM 2259 N N . GLU A 1 285 ? -42.667 -2.439 57.319 1.00 91.31 285 GLU A N 1
ATOM 2260 C CA . GLU A 1 285 ? -43.993 -2.982 56.983 1.00 91.31 285 GLU A CA 1
ATOM 2261 C C . GLU A 1 285 ? -44.559 -3.849 58.114 1.00 91.31 285 GLU A C 1
ATOM 2263 O O . GLU A 1 285 ? -45.674 -3.604 58.573 1.00 91.31 285 GLU A O 1
ATOM 2268 N N . LEU A 1 286 ? -43.768 -4.788 58.646 1.00 88.94 286 LEU A N 1
ATOM 2269 C CA . LEU A 1 286 ? -44.181 -5.625 59.780 1.00 88.94 286 LEU A CA 1
ATOM 2270 C C . LEU A 1 286 ? -44.534 -4.789 61.018 1.00 88.94 286 LEU A C 1
ATOM 2272 O O . LEU A 1 286 ? -45.504 -5.083 61.718 1.00 88.94 286 LEU A O 1
ATOM 2276 N N . THR A 1 287 ? -43.763 -3.733 61.278 1.00 84.56 287 THR A N 1
ATOM 2277 C CA . THR A 1 287 ? -44.011 -2.817 62.396 1.00 84.56 287 THR A CA 1
ATOM 2278 C C . THR A 1 287 ? -45.297 -2.023 62.183 1.00 84.56 287 THR A C 1
ATOM 2280 O O . THR A 1 287 ? -46.101 -1.913 63.108 1.00 84.56 287 THR A O 1
ATOM 2283 N N . LYS A 1 288 ? -45.540 -1.512 60.968 1.00 86.19 288 LYS A N 1
ATOM 2284 C CA . LYS A 1 288 ? -46.793 -0.825 60.612 1.00 86.19 288 LYS A CA 1
ATOM 2285 C C . LYS A 1 288 ? -48.005 -1.738 60.793 1.00 86.19 288 LYS A C 1
ATOM 2287 O O . LYS A 1 288 ? -48.986 -1.323 61.409 1.00 86.19 288 LYS A O 1
ATOM 2292 N N . ASP A 1 289 ? -47.919 -2.980 60.328 1.00 88.56 289 ASP A N 1
ATOM 2293 C CA . ASP A 1 289 ? -48.980 -3.976 60.494 1.00 88.56 289 ASP A CA 1
ATOM 2294 C C . ASP A 1 289 ? -49.231 -4.310 61.967 1.00 88.56 289 ASP A C 1
ATOM 2296 O O . ASP A 1 289 ? -50.379 -4.443 62.399 1.00 88.56 289 ASP A O 1
ATOM 2300 N N . PHE A 1 290 ? -48.165 -4.431 62.761 1.00 79.50 290 PHE A N 1
ATOM 2301 C CA . PHE A 1 290 ? -48.276 -4.660 64.197 1.00 79.50 290 PHE A CA 1
ATOM 2302 C C . PHE A 1 290 ? -48.928 -3.475 64.918 1.00 79.50 290 PHE A C 1
ATOM 2304 O O . PHE A 1 290 ? -49.858 -3.683 65.695 1.00 79.50 290 PHE A O 1
ATOM 2311 N N . LEU A 1 291 ? -48.497 -2.242 64.633 1.00 73.75 291 LEU A N 1
ATOM 2312 C CA . LEU A 1 291 ? -49.085 -1.026 65.201 1.00 73.75 291 LEU A CA 1
ATOM 2313 C C . LEU A 1 291 ? -50.563 -0.890 64.836 1.00 73.75 291 LEU A C 1
ATOM 2315 O O . LEU A 1 291 ? -51.377 -0.574 65.701 1.00 73.75 291 LEU A O 1
ATOM 2319 N N . LYS A 1 292 ? -50.932 -1.198 63.587 1.00 79.06 292 LYS A N 1
ATOM 2320 C CA . LYS A 1 292 ? -52.332 -1.223 63.154 1.00 79.06 292 LYS A CA 1
ATOM 2321 C C . LYS A 1 292 ? -53.155 -2.205 63.993 1.00 79.06 292 LYS A C 1
ATOM 2323 O O . LYS A 1 292 ? -54.171 -1.813 64.560 1.00 79.06 292 LYS A O 1
ATOM 2328 N N . LYS A 1 293 ? -52.672 -3.442 64.157 1.00 78.31 293 LYS A N 1
ATOM 2329 C CA . LYS A 1 293 ? -53.322 -4.457 65.007 1.00 78.31 293 LYS A CA 1
ATOM 2330 C C . LYS A 1 293 ? -53.412 -4.031 66.472 1.00 78.31 293 LYS A C 1
ATOM 2332 O O . LYS A 1 293 ? -54.369 -4.384 67.153 1.00 78.31 293 LYS A O 1
ATOM 2337 N N . LEU A 1 294 ? -52.407 -3.325 66.987 1.00 70.19 294 LEU A N 1
ATOM 2338 C CA . LEU A 1 294 ? -52.382 -2.874 68.377 1.00 70.19 294 LEU A CA 1
ATOM 2339 C C . LEU A 1 294 ? -53.384 -1.736 68.610 1.00 70.19 294 LEU A C 1
ATOM 2341 O O . LEU A 1 294 ? -54.113 -1.788 69.597 1.00 70.19 294 LEU A O 1
ATOM 2345 N N . ASN A 1 295 ? -53.501 -0.796 67.667 1.00 67.12 295 ASN A N 1
ATOM 2346 C CA . ASN A 1 295 ? -54.542 0.236 67.677 1.00 67.12 295 ASN A CA 1
ATOM 2347 C C . ASN A 1 295 ? -55.951 -0.375 67.609 1.00 67.12 295 ASN A C 1
ATOM 2349 O O . ASN A 1 295 ? -56.833 0.021 68.370 1.00 67.12 295 ASN A O 1
ATOM 2353 N N . GLU A 1 296 ? -56.150 -1.385 66.759 1.00 69.94 296 GLU A N 1
ATOM 2354 C CA . GLU A 1 296 ? -57.411 -2.137 66.687 1.00 69.94 296 GLU A CA 1
ATOM 2355 C C . GLU A 1 296 ? -57.713 -2.867 68.011 1.00 69.94 296 GLU A C 1
ATOM 2357 O O . GLU A 1 296 ? -58.845 -2.843 68.479 1.00 69.94 296 GLU A O 1
ATOM 2362 N N . LYS A 1 297 ? -56.708 -3.442 68.688 1.00 63.97 297 LYS A N 1
ATOM 2363 C CA . LYS A 1 297 ? -56.886 -4.083 70.007 1.00 63.97 297 LYS A CA 1
ATOM 2364 C C . LYS A 1 297 ? -57.114 -3.101 71.157 1.00 63.97 297 LYS A C 1
ATOM 2366 O O . LYS A 1 297 ? -57.850 -3.426 72.081 1.00 63.97 297 LYS A O 1
ATOM 2371 N N . SER A 1 298 ? -56.514 -1.909 71.143 1.00 56.69 298 SER A N 1
ATOM 2372 C CA . SER A 1 298 ? -56.830 -0.875 72.143 1.00 56.69 298 SER A CA 1
ATOM 2373 C C . SER A 1 298 ? -58.266 -0.356 72.018 1.00 56.69 298 SER A C 1
ATOM 2375 O O . SER A 1 298 ? -58.829 0.123 73.000 1.00 56.69 298 SER A O 1
ATOM 2377 N N . SER A 1 299 ? -58.873 -0.509 70.837 1.00 56.88 299 SER A N 1
ATOM 2378 C CA . SER A 1 299 ? -60.289 -0.226 70.588 1.00 56.88 299 SER A CA 1
ATOM 2379 C C . SER A 1 299 ? -61.232 -1.242 71.245 1.00 56.88 299 SER A C 1
ATOM 2381 O O . SER A 1 299 ? -62.405 -0.946 71.415 1.00 56.88 299 SER A O 1
ATOM 2383 N N . ASP A 1 300 ? -60.759 -2.418 71.666 1.00 60.34 300 ASP A N 1
ATOM 2384 C CA . ASP A 1 300 ? -61.606 -3.527 72.149 1.00 60.34 300 ASP A CA 1
ATOM 2385 C C . ASP A 1 300 ? -62.219 -3.274 73.549 1.00 60.34 300 ASP A C 1
ATOM 2387 O O . ASP A 1 300 ? -63.056 -4.026 74.048 1.00 60.34 300 ASP A O 1
ATOM 2391 N N . LEU A 1 301 ? -61.849 -2.163 74.199 1.00 68.06 301 LEU A N 1
ATOM 2392 C CA . LEU A 1 301 ? -62.498 -1.681 75.422 1.00 68.06 301 LEU A CA 1
ATOM 2393 C C . LEU A 1 301 ? -63.853 -1.004 75.147 1.00 68.06 301 LEU A C 1
ATOM 2395 O O . LEU A 1 301 ? -64.547 -0.641 76.099 1.00 68.06 301 LEU A O 1
ATOM 2399 N N . GLU A 1 302 ? -64.249 -0.808 73.885 1.00 68.44 302 GLU A N 1
ATOM 2400 C CA . GLU A 1 302 ? -65.516 -0.161 73.506 1.00 68.44 302 GLU A CA 1
ATOM 2401 C C . GLU A 1 302 ? -66.730 -0.846 74.146 1.00 68.44 302 GLU A C 1
ATOM 2403 O O . GLU A 1 302 ? -67.651 -0.181 74.626 1.00 68.44 302 GLU A O 1
ATOM 2408 N N . GLY A 1 303 ? -66.693 -2.180 74.247 1.00 67.88 303 GLY A N 1
ATOM 2409 C CA . GLY A 1 303 ? -67.716 -2.961 74.942 1.00 67.88 303 GLY A CA 1
ATOM 2410 C C . GLY A 1 303 ? -67.798 -2.636 76.437 1.00 67.88 303 GLY A C 1
ATOM 2411 O O . GLY A 1 303 ? -68.893 -2.463 76.971 1.00 67.88 303 GLY A O 1
ATOM 2412 N N . PHE A 1 304 ? -66.652 -2.478 77.108 1.00 72.12 304 PHE A N 1
ATOM 2413 C CA . PHE A 1 304 ? -66.593 -2.064 78.515 1.00 72.12 304 PHE A CA 1
ATOM 2414 C C . PHE A 1 304 ? -67.070 -0.617 78.701 1.00 72.12 304 PHE A C 1
ATOM 2416 O O . PHE A 1 304 ? -67.851 -0.340 79.612 1.00 72.12 304 PHE A O 1
ATOM 2423 N N . LEU A 1 305 ? -66.667 0.294 77.809 1.00 76.81 305 LEU A N 1
ATOM 2424 C CA . LEU A 1 305 ? -67.104 1.691 77.814 1.00 76.81 305 LEU A CA 1
ATOM 2425 C C . LEU A 1 305 ? -68.629 1.801 77.683 1.00 76.81 305 LEU A C 1
ATOM 2427 O O . LEU A 1 305 ? -69.275 2.507 78.458 1.00 76.81 305 LEU A O 1
ATOM 2431 N N . SER A 1 306 ? -69.206 1.065 76.730 1.00 75.50 306 SER A N 1
ATOM 2432 C CA . SER A 1 306 ? -70.648 1.029 76.482 1.00 75.50 306 SER A CA 1
ATOM 2433 C C . SER A 1 306 ? -71.415 0.462 77.681 1.00 75.50 306 SER A C 1
ATOM 2435 O O . SER A 1 306 ? -72.411 1.042 78.117 1.00 75.50 306 SER A O 1
ATOM 2437 N N . LEU A 1 307 ? -70.907 -0.615 78.291 1.00 76.25 307 LEU A N 1
ATOM 2438 C CA . LEU A 1 307 ? -71.524 -1.246 79.458 1.00 76.25 307 LEU A CA 1
ATOM 2439 C C . LEU A 1 307 ? -71.483 -0.342 80.703 1.00 76.25 307 LEU A C 1
ATOM 2441 O O . LEU A 1 307 ? -72.490 -0.196 81.403 1.00 76.25 307 LEU A O 1
ATOM 2445 N N . MET A 1 308 ? -70.353 0.321 80.955 1.00 78.75 308 MET A N 1
ATOM 2446 C CA . MET A 1 308 ? -70.213 1.266 82.066 1.00 78.75 308 MET A CA 1
ATOM 2447 C C . MET A 1 308 ? -71.076 2.515 81.871 1.00 78.75 308 MET A C 1
ATOM 2449 O O . MET A 1 308 ? -71.755 2.928 82.808 1.00 78.75 308 MET A O 1
ATOM 2453 N N . ASN A 1 309 ? -71.132 3.075 80.660 1.00 82.25 309 ASN A N 1
ATOM 2454 C CA . ASN A 1 309 ? -72.001 4.216 80.356 1.00 82.25 309 ASN A CA 1
ATOM 2455 C C . ASN A 1 309 ? -73.491 3.857 80.443 1.00 82.25 309 ASN A C 1
ATOM 2457 O O . ASN A 1 309 ? -74.283 4.644 80.961 1.00 82.25 309 ASN A O 1
ATOM 2461 N N . GLY A 1 310 ? -73.881 2.653 80.011 1.00 80.56 310 GLY A N 1
ATOM 2462 C CA . GLY A 1 310 ? -75.237 2.138 80.217 1.00 80.56 310 GLY A CA 1
ATOM 2463 C C . GLY A 1 310 ? -75.589 1.997 81.702 1.00 80.56 310 GLY A C 1
ATOM 2464 O O . GLY A 1 310 ? -76.687 2.370 82.123 1.00 80.56 310 GLY A O 1
ATOM 2465 N N . THR A 1 311 ? -74.638 1.533 82.515 1.00 80.38 311 THR A N 1
ATOM 2466 C CA . THR A 1 311 ? -74.811 1.408 83.970 1.00 80.38 311 THR A CA 1
ATOM 2467 C C . THR A 1 311 ? -74.928 2.779 84.643 1.00 80.38 311 THR A C 1
ATOM 2469 O O . THR A 1 311 ? -75.869 3.002 85.400 1.00 80.38 311 THR A O 1
ATOM 2472 N N . LEU A 1 312 ? -74.046 3.730 84.318 1.00 81.88 312 LEU A N 1
ATOM 2473 C CA . LEU A 1 312 ? -74.075 5.101 84.853 1.00 81.88 312 LEU A CA 1
ATOM 2474 C C . LEU A 1 312 ? -75.394 5.817 84.537 1.00 81.88 312 LEU A C 1
ATOM 2476 O O . LEU A 1 312 ? -76.003 6.410 85.428 1.00 81.88 312 LEU A O 1
ATOM 2480 N N . LYS A 1 313 ? -75.892 5.668 83.303 1.00 82.69 313 LYS A N 1
ATOM 2481 C CA . LYS A 1 313 ? -77.200 6.191 82.890 1.00 82.69 313 LYS A CA 1
ATOM 2482 C C . LYS A 1 313 ? -78.352 5.572 83.687 1.00 82.69 313 LYS A C 1
ATOM 2484 O O . LYS A 1 313 ? -79.292 6.271 84.050 1.00 82.69 313 LYS A O 1
ATOM 2489 N N . THR A 1 314 ? -78.279 4.274 83.981 1.00 82.44 314 THR A N 1
ATOM 2490 C CA . THR A 1 314 ? -79.312 3.560 84.755 1.00 82.44 314 THR A CA 1
ATOM 2491 C C . THR A 1 314 ? -79.359 4.024 86.214 1.00 82.44 314 THR A C 1
ATOM 2493 O O . THR A 1 314 ? -80.431 4.067 86.811 1.00 82.44 314 THR A O 1
ATOM 2496 N N . VAL A 1 315 ? -78.216 4.420 86.780 1.00 81.25 315 VAL A N 1
ATOM 2497 C CA . VAL A 1 315 ? -78.103 4.943 88.156 1.00 81.25 315 VAL A CA 1
ATOM 2498 C C . VAL A 1 315 ? -78.388 6.460 88.222 1.00 81.25 315 VAL A C 1
ATOM 2500 O O . VAL A 1 315 ? -78.377 7.047 89.300 1.00 81.25 315 VAL A O 1
ATOM 2503 N N . GLY A 1 316 ? -78.703 7.102 87.090 1.00 73.69 316 GLY A N 1
ATOM 2504 C CA . GLY A 1 316 ? -79.063 8.522 87.028 1.00 73.69 316 GLY A CA 1
ATOM 2505 C C . GLY A 1 316 ? -77.873 9.476 87.143 1.00 73.69 316 GLY A C 1
ATOM 2506 O O . GLY A 1 316 ? -78.043 10.610 87.579 1.00 73.69 316 GLY A O 1
ATOM 2507 N N . MET A 1 317 ? -76.665 9.021 86.794 1.00 75.94 317 MET A N 1
ATOM 2508 C CA . MET A 1 317 ? -75.486 9.884 86.727 1.00 75.94 317 MET A CA 1
ATOM 2509 C C . MET A 1 317 ? -75.379 10.548 85.345 1.00 75.94 317 MET A C 1
ATOM 2511 O O . MET A 1 317 ? -75.439 9.868 84.324 1.00 75.94 317 MET A O 1
ATOM 2515 N N . ASP A 1 318 ? -75.171 11.867 85.321 1.00 72.62 318 ASP A N 1
ATOM 2516 C CA . ASP A 1 318 ? -75.169 12.702 84.102 1.00 72.62 318 ASP A CA 1
ATOM 2517 C C . ASP A 1 318 ? -73.806 12.799 83.385 1.00 72.62 318 ASP A C 1
ATOM 2519 O O . ASP A 1 318 ? -73.614 13.634 82.501 1.00 72.62 318 ASP A O 1
ATOM 2523 N N . PHE A 1 319 ? -72.835 11.956 83.736 1.00 74.25 319 PHE A N 1
ATOM 2524 C CA . PHE A 1 319 ? -71.531 11.926 83.069 1.00 74.25 319 PHE A CA 1
ATOM 2525 C C . PHE A 1 319 ? -71.314 10.614 82.316 1.00 74.25 319 PHE A C 1
ATOM 2527 O O . PHE A 1 319 ? -71.791 9.554 82.723 1.00 74.25 319 PHE A O 1
ATOM 2534 N N . HIS A 1 320 ? -70.557 10.685 81.219 1.00 76.81 320 HIS A N 1
ATOM 2535 C CA . HIS A 1 320 ? -70.166 9.527 80.425 1.00 76.81 320 HIS A CA 1
ATOM 2536 C C . HIS A 1 320 ? -68.644 9.374 80.412 1.00 76.81 320 HIS A C 1
ATOM 2538 O O . HIS A 1 320 ? -67.888 10.341 80.326 1.00 76.81 320 HIS A O 1
ATOM 2544 N N . LEU A 1 321 ? -68.187 8.132 80.475 1.00 75.19 321 LEU A N 1
ATOM 2545 C CA . LEU A 1 321 ? -66.812 7.765 80.191 1.00 75.19 321 LEU A CA 1
ATOM 2546 C C . LEU A 1 321 ? -66.555 7.913 78.687 1.00 75.19 321 LEU A C 1
ATOM 2548 O O . LEU A 1 321 ? -67.422 7.623 77.858 1.00 75.19 321 LEU A O 1
ATOM 2552 N N . GLN A 1 322 ? -65.345 8.328 78.334 1.00 74.19 322 GLN A N 1
ATOM 2553 C CA . GLN A 1 322 ? -64.814 8.328 76.972 1.00 74.19 322 GLN A CA 1
ATOM 2554 C C . GLN A 1 322 ? -63.343 7.914 77.032 1.00 74.19 322 GLN A C 1
ATOM 2556 O O . GLN A 1 322 ? -62.679 8.166 78.041 1.00 74.19 322 GLN A O 1
ATOM 2561 N N . PHE A 1 323 ? -62.821 7.282 75.981 1.00 71.94 323 PHE A N 1
ATOM 2562 C CA . PHE A 1 323 ? -61.385 7.018 75.919 1.00 71.94 323 PHE A CA 1
ATOM 2563 C C . PHE A 1 323 ? -60.627 8.340 75.878 1.00 71.94 323 PHE A C 1
ATOM 2565 O O . PHE A 1 323 ? -61.000 9.255 75.142 1.00 71.94 323 PHE A O 1
ATOM 2572 N N . SER A 1 324 ? -59.560 8.457 76.670 1.00 62.22 324 SER A N 1
ATOM 2573 C CA . SER A 1 324 ? -58.651 9.587 76.536 1.00 62.22 324 SER A CA 1
ATOM 2574 C C . SER A 1 324 ? -57.992 9.477 75.167 1.00 62.22 324 SER A C 1
ATOM 2576 O O . SER A 1 324 ? -57.187 8.570 74.945 1.00 62.22 324 SER A O 1
ATOM 2578 N N . ALA A 1 325 ? -58.320 10.385 74.252 1.00 51.81 325 ALA A N 1
ATOM 2579 C CA . ALA A 1 325 ? -57.471 10.604 73.099 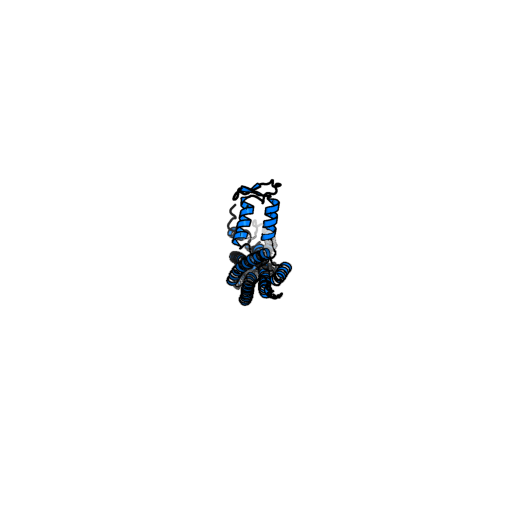1.00 51.81 325 ALA A CA 1
ATOM 2580 C C . ALA A 1 325 ? -56.106 11.018 73.653 1.00 51.81 325 ALA A C 1
ATOM 2582 O O . ALA A 1 325 ? -55.959 12.112 74.199 1.00 51.81 325 ALA A O 1
ATOM 2583 N N . ILE A 1 326 ? -55.112 10.134 73.568 1.00 47.28 326 ILE A N 1
ATOM 2584 C CA . ILE A 1 326 ? -53.733 10.595 73.620 1.00 47.28 326 ILE A CA 1
ATOM 2585 C C . ILE A 1 326 ? -53.603 11.453 72.370 1.00 47.28 326 ILE A C 1
ATOM 2587 O O . ILE A 1 326 ? -53.525 10.947 71.254 1.00 47.28 326 ILE A O 1
ATOM 2591 N N . SER A 1 327 ? -53.679 12.766 72.556 1.00 45.88 327 SER A N 1
ATOM 2592 C CA . SER A 1 327 ? -53.229 13.726 71.571 1.00 45.88 327 SER A CA 1
ATOM 2593 C C . SER A 1 327 ? -51.755 13.435 71.329 1.00 45.88 327 SER A C 1
ATOM 2595 O O . SER A 1 327 ? -50.900 13.813 72.129 1.00 45.88 327 SER A O 1
ATOM 2597 N N . SER A 1 328 ? -51.465 12.723 70.244 1.00 39.41 328 SER A N 1
ATOM 2598 C CA . SER A 1 328 ? -50.146 12.701 69.630 1.00 39.41 328 SER A CA 1
ATOM 2599 C C . SER A 1 328 ? -49.868 14.109 69.109 1.00 39.41 328 SER A C 1
ATOM 2601 O O . SER A 1 328 ? -50.112 14.428 67.949 1.00 39.41 328 SER A O 1
ATOM 2603 N N . THR A 1 329 ? -49.443 15.000 69.999 1.00 37.75 329 THR A N 1
ATOM 2604 C CA . THR A 1 329 ? -48.659 16.164 69.605 1.00 37.75 329 THR A CA 1
ATOM 2605 C C . THR A 1 329 ? -47.210 15.715 69.473 1.00 37.75 329 THR A C 1
ATOM 2607 O O . THR A 1 329 ? -46.615 15.305 70.473 1.00 37.75 329 THR A O 1
ATOM 2610 N N . ASN A 1 330 ? -46.707 15.876 68.244 1.00 31.77 330 ASN A N 1
ATOM 2611 C CA . ASN A 1 330 ? -45.385 15.578 67.675 1.00 31.77 330 ASN A CA 1
ATOM 2612 C C . ASN A 1 330 ? -45.217 14.188 67.061 1.00 31.77 330 ASN A C 1
ATOM 2614 O O . ASN A 1 330 ? -45.131 13.193 67.808 1.00 31.77 330 ASN A O 1
#

Sequence (330 aa):
MKSPPLKEIFSQTIHQKANAQSNPIRALEQWKDEIHHYKDVKSKFSSFEDIDQAIRQMIVERGYLVPILQEYDQTKRKKFIDAMNTPVLEPESSVASNVAEWLSCGLILHNFQDGEEPELTTCLFCGNEIDPEEVKSYISDRIDNEYAKLIAAIGQFQKNLADSLIELSQLQVAGKVDEKIIDSAREQITNLQTVLTDKHHHTDQDLGLGEDVFSGILAVNDTIRQVRDEADAGLAQLRHEQDNIEKLAKRSIGLALQGRQDVDAAVQQIGSVEKRLDEENRSLELTKDFLKKLNEKSSDLEGFLSLMNGTLKTVGMDFHLQFSAISSTN

pLDDT: mean 81.01, std 14.41, range [30.69, 95.81]

Foldseek 3Di:
DDDPDCVVVLVPPDDQDPCCVVCVPVSLVVLLVLLVVPVVQDDPDPDLVVLVVVLVVLVVLLVLLDAAPPVCDPVNLVVVLVQLQDADDDPPDCPDPVNLVVLVVQCVVQVLPDPDCDDFDQRPPPRDTDDSVVSVVVSCVVCVDSLNVLLVVLVVVLVSLVVRLVSLVSNVVSVQDDVVLSVLQNVLSVVSNVSSVVCNVRSRHRPPDDPCSCVSSVSSNVSSVVSSVVSVVVSVSSVVNSVCVSSNVSSVSSVVLPPDPVNVVVVVVVVVVVVVVVVVVVVVVVVVVVVVVVVVVVCVCVVVQVVVQVVCVVVVHPDGDDDPPPPPPD

Organism: NCBI:txid82688